Protein 8XZ0 (pdb70)

Secondary structure (DSSP, 8-state):
--EEEEEEETTEEEEEEE-TT-BHHHHHHHHHHHHT---GGGEEEEE--SSS--EE--TTSBSSSS---EEEEEEE-S--S-HHHH--SHHHHHHHHHHHHHHHHTTSS---HHHHHHHHHHHHHHHH-S--TTTS-TTTTTT---S-HHHHHHS---HHHHHHHHHHHHGGGTT--HHHHHHHHHHHHTTSTTTT-EEEEEEETT--EEEEEEETTEEEEEETT-SSS-SEEEEGGGEEEEEEETTEEEEEES-TTSPPEEEE-SSHHHHHHHHHHHHHHHHHHHHH-/--S-EEEEEEE---

Structure (mmCIF, N/CA/C/O backbone):
data_8XZ0
#
_entry.id   8XZ0
#
_cell.length_a   77.507
_cell.length_b   77.507
_cell.length_c   55.995
_cell.angle_alpha   90.00
_cell.angle_beta   90.00
_cell.angle_gamma   90.00
#
_symmetry.space_group_name_H-M   'P 43'
#
loop_
_entity.id
_entity.type
_entity.pdbx_description
1 polymer Ezrin
2 polymer "Spike protein S2'"
3 water water
#
loop_
_atom_site.group_PDB
_atom_site.id
_atom_site.type_symbol
_atom_site.label_atom_id
_atom_site.label_alt_id
_atom_site.label_comp_id
_atom_site.label_asym_id
_atom_site.label_entity_id
_atom_site.label_seq_id
_atom_site.pdbx_PDB_ins_code
_atom_site.Cartn_x
_atom_site.Cartn_y
_atom_site.Cartn_z
_atom_site.occupancy
_atom_site.B_iso_or_equiv
_atom_site.auth_seq_id
_atom_site.auth_comp_id
_atom_site.auth_asym_id
_atom_site.auth_atom_id
_atom_site.pdbx_PDB_model_num
ATOM 1 N N . LYS A 1 3 ? -0.983 18.779 -19.227 1.00 83.08 3 LYS A N 1
ATOM 2 C CA . LYS A 1 3 ? -1.963 19.845 -18.998 1.00 82.12 3 LYS A CA 1
ATOM 3 C C . LYS A 1 3 ? -2.499 19.796 -17.580 1.00 83.62 3 LYS A C 1
ATOM 4 O O . LYS A 1 3 ? -3.171 18.813 -17.216 1.00 82.10 3 LYS A O 1
ATOM 10 N N . PRO A 1 4 ? -2.268 20.817 -16.757 1.00 84.56 4 PRO A N 1
ATOM 11 C CA . PRO A 1 4 ? -2.700 20.764 -15.361 1.00 74.37 4 PRO A CA 1
ATOM 12 C C . PRO A 1 4 ? -4.163 21.155 -15.215 1.00 71.14 4 PRO A C 1
ATOM 13 O O . PRO A 1 4 ? -4.640 22.085 -15.870 1.00 74.24 4 PRO A O 1
ATOM 17 N N . ILE A 1 5 ? -4.879 20.429 -14.348 1.00 69.76 5 ILE A N 1
ATOM 18 C CA . ILE A 1 5 ? -6.302 20.659 -14.094 1.00 66.41 5 ILE A CA 1
ATOM 19 C C . ILE A 1 5 ? -6.456 21.223 -12.688 1.00 60.39 5 ILE A C 1
ATOM 20 O O . ILE A 1 5 ? -5.898 20.672 -11.732 1.00 62.85 5 ILE A O 1
ATOM 25 N N . ASN A 1 6 ? -7.229 22.301 -12.558 1.00 58.94 6 ASN A N 1
ATOM 26 C CA . ASN A 1 6 ? -7.453 22.952 -11.270 1.00 60.76 6 ASN A CA 1
ATOM 27 C C . ASN A 1 6 ? -8.698 22.366 -10.618 1.00 58.27 6 ASN A C 1
ATOM 28 O O . ASN A 1 6 ? -9.778 22.356 -11.221 1.00 55.94 6 ASN A O 1
ATOM 33 N N . VAL A 1 7 ? -8.556 21.898 -9.384 1.00 59.62 7 VAL A N 1
ATOM 34 C CA . VAL A 1 7 ? -9.676 21.344 -8.637 1.00 53.94 7 VAL A CA 1
ATOM 35 C C . VAL A 1 7 ? -9.725 22.006 -7.273 1.00 49.19 7 VAL A C 1
ATOM 36 O O . VAL A 1 7 ? -8.688 22.255 -6.648 1.00 48.88 7 VAL A O 1
ATOM 40 N N . ARG A 1 8 ? -10.932 22.304 -6.823 1.00 49.20 8 ARG A N 1
ATOM 41 C CA . ARG A 1 8 ? -11.186 22.742 -5.464 1.00 47.68 8 ARG A CA 1
ATOM 42 C C . ARG A 1 8 ? -11.943 21.635 -4.735 1.00 48.78 8 ARG A C 1
ATOM 43 O O . ARG A 1 8 ? -12.912 21.083 -5.271 1.00 44.76 8 ARG A O 1
ATOM 51 N N . VAL A 1 9 ? -11.493 21.301 -3.527 1.00 44.14 9 VAL A N 1
ATOM 52 C CA . VAL A 1 9 ? -12.211 20.403 -2.631 1.00 41.74 9 VAL A CA 1
ATOM 53 C C . VAL A 1 9 ? -12.556 21.164 -1.369 1.00 41.42 9 VAL A C 1
ATOM 54 O O . VAL A 1 9 ? -11.669 21.739 -0.730 1.00 43.97 9 VAL A O 1
ATOM 58 N N . THR A 1 10 ? -13.820 21.148 -0.979 1.00 37.82 10 THR A N 1
ATOM 59 C CA . THR A 1 10 ? -14.196 21.746 0.293 1.00 40.41 10 THR A CA 1
ATOM 60 C C . THR A 1 10 ? -14.649 20.660 1.263 1.00 42.02 10 THR A C 1
ATOM 61 O O . THR A 1 10 ? -15.379 19.740 0.875 1.00 42.84 10 THR A O 1
ATOM 65 N N . THR A 1 11 ? -14.165 20.738 2.501 1.00 35.41 11 THR A N 1
ATOM 66 C CA . THR A 1 11 ? -14.759 20.020 3.606 1.00 38.28 11 THR A CA 1
ATOM 67 C C . THR A 1 11 ? -15.718 20.978 4.302 1.00 40.00 11 THR A C 1
ATOM 68 O O . THR A 1 11 ? -15.938 22.103 3.853 1.00 42.50 11 THR A O 1
ATOM 72 N N . MET A 1 12 ? -16.302 20.541 5.417 1.00 39.42 12 MET A N 1
ATOM 73 C CA . MET A 1 12 ? -17.246 21.393 6.127 1.00 39.07 12 MET A CA 1
ATOM 74 C C . MET A 1 12 ? -16.584 22.612 6.781 1.00 44.18 12 MET A C 1
ATOM 75 O O . MET A 1 12 ? -17.261 23.626 6.996 1.00 43.24 12 MET A O 1
ATOM 80 N N . ASP A 1 13 ? -15.285 22.569 7.087 1.00 40.16 13 ASP A N 1
ATOM 81 C CA . ASP A 1 13 ? -14.640 23.756 7.643 1.00 41.90 13 ASP A CA 1
ATOM 82 C C . ASP A 1 13 ? -13.298 24.054 6.969 1.00 40.38 13 ASP A C 1
ATOM 83 O O . ASP A 1 13 ? -12.409 24.660 7.582 1.00 38.98 13 ASP A O 1
ATOM 88 N N . ALA A 1 14 ? -13.130 23.653 5.708 1.00 36.24 14 ALA A N 1
ATOM 89 C CA . ALA A 1 14 ? -11.890 23.919 5.000 1.00 32.01 14 ALA A CA 1
ATOM 90 C C . ALA A 1 14 ? -12.169 23.937 3.513 1.00 39.68 14 ALA A C 1
ATOM 91 O O . ALA A 1 14 ? -13.187 23.415 3.045 1.00 39.73 14 ALA A O 1
ATOM 93 N N . GLU A 1 15 ? -11.238 24.530 2.768 1.00 34.39 15 GLU A N 1
ATOM 94 C CA . GLU A 1 15 ? -11.254 24.518 1.310 1.00 37.13 15 GLU A CA 1
ATOM 95 C C . GLU A 1 15 ? -9.827 24.300 0.851 1.00 39.61 15 GLU A C 1
ATOM 96 O O . GLU A 1 15 ? -8.907 24.939 1.373 1.00 38.88 15 GLU A O 1
ATOM 102 N N . LEU A 1 16 ? -9.636 23.404 -0.109 1.00 40.06 16 LEU A N 1
ATOM 103 C CA . LEU A 1 16 ? -8.311 23.115 -0.641 1.00 41.07 16 LEU A CA 1
ATOM 104 C C . LEU A 1 16 ? -8.354 23.224 -2.160 1.00 43.84 16 LEU A C 1
ATOM 105 O O . LEU A 1 16 ? -9.284 22.730 -2.800 1.00 41.12 16 LEU A O 1
ATOM 110 N N . GLU A 1 17 ? -7.367 23.891 -2.736 1.00 45.34 17 GLU A N 1
ATOM 111 C CA . GLU A 1 17 ? -7.246 23.990 -4.181 1.00 48.88 17 GLU A CA 1
ATOM 112 C C . GLU A 1 17 ? -6.002 23.230 -4.612 1.00 45.64 17 GLU A C 1
ATOM 113 O O . GLU A 1 17 ? -4.949 23.325 -3.968 1.00 40.96 17 GLU A O 1
ATOM 119 N N . PHE A 1 18 ? -6.151 22.441 -5.667 1.00 42.65 18 PHE A N 1
ATOM 120 C CA . PHE A 1 18 ? -5.156 21.468 -6.081 1.00 47.94 18 PHE A CA 1
ATOM 121 C C . PHE A 1 18 ? -4.899 21.609 -7.576 1.00 51.77 18 PHE A C 1
ATOM 122 O O . PHE A 1 18 ? -5.802 21.951 -8.351 1.00 51.02 18 PHE A O 1
ATOM 130 N N . ALA A 1 19 ? -3.669 21.307 -7.979 1.00 50.49 19 ALA A N 1
ATOM 131 C CA . ALA A 1 19 ? -3.339 21.064 -9.378 1.00 53.27 19 ALA A CA 1
ATOM 132 C C . ALA A 1 19 ? -3.193 19.561 -9.597 1.00 50.93 19 ALA A C 1
ATOM 133 O O . ALA A 1 19 ? -2.377 18.910 -8.933 1.00 52.28 19 ALA A O 1
ATOM 135 N N . ILE A 1 20 ? -3.983 19.009 -10.515 1.00 53.37 20 ILE A N 1
ATOM 136 C CA . ILE A 1 20 ? -3.870 17.602 -10.883 1.00 58.50 20 ILE A CA 1
ATOM 137 C C . ILE A 1 20 ? -3.703 17.479 -12.395 1.00 65.84 20 ILE A C 1
ATOM 138 O O . ILE A 1 20 ? -4.143 18.340 -13.167 1.00 67.15 20 ILE A O 1
ATOM 143 N N . GLN A 1 21 ? -3.048 16.400 -12.812 1.00 66.09 21 GLN A N 1
ATOM 144 C CA . GLN A 1 21 ? -2.877 16.056 -14.217 1.00 68.58 21 GLN A CA 1
ATOM 145 C C . GLN A 1 21 ? -4.009 15.147 -14.672 1.00 70.52 21 GLN A C 1
ATOM 146 O O . GLN A 1 21 ? -4.761 14.609 -13.852 1.00 70.84 21 GLN A O 1
ATOM 152 N N . PRO A 1 22 ? -4.189 14.958 -15.986 1.00 70.75 22 PRO A N 1
ATOM 153 C CA . PRO A 1 22 ? -5.315 14.124 -16.444 1.00 66.95 22 PRO A CA 1
ATOM 154 C C . PRO A 1 22 ? -5.211 12.662 -16.028 1.00 66.17 22 PRO A C 1
ATOM 155 O O . PRO A 1 22 ? -6.227 11.958 -16.087 1.00 65.55 22 PRO A O 1
ATOM 159 N N . ASN A 1 23 ? -4.042 12.191 -15.588 1.00 65.15 23 ASN A N 1
ATOM 160 C CA . ASN A 1 23 ? -3.871 10.822 -15.116 1.00 65.86 23 ASN A CA 1
ATOM 161 C C . ASN A 1 23 ? -3.859 10.710 -13.588 1.00 67.68 23 ASN A C 1
ATOM 162 O O . ASN A 1 23 ? -3.420 9.685 -13.054 1.00 64.53 23 ASN A O 1
ATOM 167 N N . THR A 1 24 ? -4.323 11.734 -12.872 1.00 61.95 24 THR A N 1
ATOM 168 C CA . THR A 1 24 ? -4.438 11.641 -11.424 1.00 58.03 24 THR A CA 1
ATOM 169 C C . THR A 1 24 ? -5.709 10.871 -11.080 1.00 53.98 24 THR A C 1
ATOM 170 O O . THR A 1 24 ? -6.767 11.123 -11.666 1.00 58.41 24 THR A O 1
ATOM 174 N N . THR A 1 25 ? -5.609 9.923 -10.151 1.00 50.82 25 THR A N 1
ATOM 175 C CA . THR A 1 25 ? -6.790 9.138 -9.817 1.00 52.69 25 THR A CA 1
ATOM 176 C C . THR A 1 25 ? -7.671 9.869 -8.805 1.00 50.20 25 THR A C 1
ATOM 177 O O . THR A 1 25 ? -7.234 10.778 -8.097 1.00 48.40 25 THR A O 1
ATOM 181 N N . GLY A 1 26 ? -8.945 9.475 -8.759 1.00 49.82 26 GLY A N 1
ATOM 182 C CA . GLY A 1 26 ? -9.781 9.897 -7.655 1.00 47.21 26 GLY A CA 1
ATOM 183 C C . GLY A 1 26 ? -9.158 9.556 -6.316 1.00 46.16 26 GLY A C 1
ATOM 184 O O . GLY A 1 26 ? -9.255 10.336 -5.361 1.00 46.48 26 GLY A O 1
ATOM 185 N N . LYS A 1 27 ? -8.470 8.414 -6.243 1.00 43.97 27 LYS A N 1
ATOM 186 C CA . LYS A 1 27 ? -7.823 7.991 -5.010 1.00 44.34 27 LYS A CA 1
ATOM 187 C C . LYS A 1 27 ? -6.691 8.927 -4.619 1.00 45.75 27 LYS A C 1
ATOM 188 O O . LYS A 1 27 ? -6.493 9.204 -3.429 1.00 41.55 27 LYS A O 1
ATOM 194 N N . GLN A 1 28 ? -5.921 9.410 -5.593 1.00 47.30 28 GLN A N 1
ATOM 195 C CA . GLN A 1 28 ? -4.825 10.312 -5.248 1.00 44.71 28 GLN A CA 1
ATOM 196 C C . GLN A 1 28 ? -5.360 11.634 -4.727 1.00 40.58 28 GLN A C 1
ATOM 197 O O . GLN A 1 28 ? -4.761 12.239 -3.834 1.00 41.94 28 GLN A O 1
ATOM 203 N N . LEU A 1 29 ? -6.477 12.107 -5.283 1.00 41.18 29 LEU A N 1
ATOM 204 C CA . LEU A 1 29 ? -7.095 13.331 -4.784 1.00 39.70 29 LEU A CA 1
ATOM 205 C C . LEU A 1 29 ? -7.656 13.111 -3.380 1.00 41.96 29 LEU A C 1
ATOM 206 O O . LEU A 1 29 ? -7.381 13.890 -2.459 1.00 37.51 29 LEU A O 1
ATOM 211 N N . PHE A 1 30 ? -8.423 12.031 -3.200 1.00 39.29 30 PHE A N 1
ATOM 212 C CA . PHE A 1 30 ? -8.993 11.685 -1.899 1.00 35.41 30 PHE A CA 1
ATOM 213 C C . PHE A 1 30 ? -7.912 11.555 -0.838 1.00 37.14 30 PHE A C 1
ATOM 214 O O . PHE A 1 30 ? -8.039 12.112 0.261 1.00 37.35 30 PHE A O 1
ATOM 222 N N . ASP A 1 31 ? -6.823 10.850 -1.160 1.00 39.23 31 ASP A N 1
ATOM 223 C CA . ASP A 1 31 ? -5.774 10.606 -0.175 1.00 38.19 31 ASP A CA 1
ATOM 224 C C . ASP A 1 31 ? -5.053 11.883 0.206 1.00 41.56 31 ASP A C 1
ATOM 225 O O . ASP A 1 31 ? -4.657 12.043 1.367 1.00 42.89 31 ASP A O 1
ATOM 230 N N . GLN A 1 32 ? -4.866 12.810 -0.734 1.00 35.84 32 GLN A N 1
ATOM 231 C CA . GLN A 1 32 ? -4.201 14.037 -0.323 1.00 41.16 32 GLN A CA 1
ATOM 232 C C . GLN A 1 32 ? -5.143 14.951 0.451 1.00 43.26 32 GLN A C 1
ATOM 233 O O . GLN A 1 32 ? -4.688 15.700 1.331 1.00 40.12 32 GLN A O 1
ATOM 239 N N . VAL A 1 33 ? -6.452 14.892 0.175 1.00 35.58 33 VAL A N 1
ATOM 240 C CA . VAL A 1 33 ? -7.398 15.588 1.042 1.00 34.48 33 VAL A CA 1
ATOM 241 C C . VAL A 1 33 ? -7.293 15.071 2.476 1.00 35.79 33 VAL A C 1
ATOM 242 O O . VAL A 1 33 ? -7.139 15.847 3.422 1.00 35.62 33 VAL A O 1
ATOM 246 N N . VAL A 1 34 ? -7.393 13.754 2.663 1.00 37.68 34 VAL A N 1
ATOM 247 C CA . VAL A 1 34 ? -7.474 13.216 4.016 1.00 37.15 34 VAL A CA 1
ATOM 248 C C . VAL A 1 34 ? -6.174 13.414 4.783 1.00 40.44 34 VAL A C 1
ATOM 249 O O . VAL A 1 34 ? -6.191 13.506 6.018 1.00 36.96 34 VAL A O 1
ATOM 253 N N . LYS A 1 35 ? -5.029 13.431 4.092 1.00 39.68 35 LYS A N 1
ATOM 254 C CA . LYS A 1 35 ? -3.756 13.635 4.781 1.00 38.05 35 LYS A CA 1
ATOM 255 C C . LYS A 1 35 ? -3.596 15.081 5.220 1.00 40.30 35 LYS A C 1
ATOM 256 O O . LYS A 1 35 ? -3.047 15.348 6.293 1.00 47.66 35 LYS A O 1
ATOM 262 N N . THR A 1 36 ? -4.063 16.031 4.400 1.00 39.24 36 THR A N 1
ATOM 263 C CA . THR A 1 36 ? -3.974 17.438 4.767 1.00 39.59 36 THR A CA 1
ATOM 264 C C . THR A 1 36 ? -4.733 17.721 6.052 1.00 41.91 36 THR A C 1
ATOM 265 O O . THR A 1 36 ? -4.260 18.475 6.902 1.00 43.09 36 THR A O 1
ATOM 269 N N . ILE A 1 37 ? -5.919 17.125 6.212 1.00 44.59 37 ILE A N 1
ATOM 270 C CA . ILE A 1 37 ? -6.779 17.430 7.347 1.00 42.77 37 ILE A CA 1
ATOM 271 C C . ILE A 1 37 ? -6.602 16.441 8.477 1.00 42.43 37 ILE A C 1
ATOM 272 O O . ILE A 1 37 ? -7.172 16.645 9.552 1.00 46.35 37 ILE A O 1
ATOM 277 N N . GLY A 1 38 ? -5.825 15.382 8.278 1.00 37.95 38 GLY A N 1
ATOM 278 C CA . GLY A 1 38 ? -5.560 14.485 9.385 1.00 40.03 38 GLY A CA 1
ATOM 279 C C . GLY A 1 38 ? -6.688 13.529 9.687 1.00 44.64 38 GLY A C 1
ATOM 280 O O . GLY A 1 38 ? -6.870 13.121 10.839 1.00 50.01 38 GLY A O 1
ATOM 281 N N . LEU A 1 39 ? -7.450 13.152 8.677 1.00 40.48 39 LEU A N 1
ATOM 282 C CA . LEU A 1 39 ? -8.568 12.245 8.851 1.00 42.43 39 LEU A CA 1
ATOM 283 C C . LEU A 1 39 ? -8.098 10.816 8.633 1.00 41.76 39 LEU A C 1
ATOM 284 O O . LEU A 1 39 ? -7.512 10.513 7.590 1.00 43.20 39 LEU A O 1
ATOM 289 N N . ARG A 1 40 ? -8.378 9.938 9.604 1.00 43.77 40 ARG A N 1
ATOM 290 C CA . ARG A 1 40 ? -8.073 8.506 9.545 1.00 46.36 40 ARG A CA 1
ATOM 291 C C . ARG A 1 40 ? -9.272 7.651 9.166 1.00 46.74 40 ARG A C 1
ATOM 292 O O . ARG A 1 40 ? -9.132 6.683 8.409 1.00 46.02 40 ARG A O 1
ATOM 300 N N . GLU A 1 41 ? -10.443 7.960 9.724 1.00 44.07 41 GLU A N 1
ATOM 301 C CA . GLU A 1 41 ? -11.671 7.202 9.486 1.00 41.85 41 GLU A CA 1
ATOM 302 C C . GLU A 1 41 ? -12.241 7.553 8.110 1.00 42.27 41 GLU A C 1
ATOM 303 O O . GLU A 1 41 ? -13.283 8.196 7.972 1.00 42.03 41 GLU A O 1
ATOM 309 N N . VAL A 1 42 ? -11.553 7.068 7.073 1.00 41.32 42 VAL A N 1
ATOM 310 C CA . VAL A 1 42 ? -11.843 7.503 5.708 1.00 39.56 42 VAL A CA 1
ATOM 311 C C . VAL A 1 42 ? -13.034 6.802 5.077 1.00 35.30 42 VAL A C 1
ATOM 312 O O . VAL A 1 42 ? -13.607 7.332 4.120 1.00 35.38 42 VAL A O 1
ATOM 316 N N . TRP A 1 43 ? -13.418 5.627 5.567 1.00 34.61 43 TRP A N 1
ATOM 317 C CA . TRP A 1 43 ? -14.400 4.806 4.872 1.00 33.92 43 TRP A CA 1
ATOM 318 C C . TRP A 1 43 ? -15.792 5.420 4.870 1.00 35.43 43 TRP A C 1
ATOM 319 O O . TRP A 1 43 ? -16.649 4.967 4.105 1.00 32.46 43 TRP A O 1
ATOM 330 N N . TYR A 1 44 ? -16.053 6.404 5.725 1.00 34.37 44 TYR A N 1
ATOM 331 C CA . TYR A 1 44 ? -17.337 7.097 5.698 1.00 35.51 44 TYR A CA 1
ATOM 332 C C . TYR A 1 44 ? -17.441 8.105 4.562 1.00 36.75 44 TYR A C 1
ATOM 333 O O . TYR A 1 44 ? -18.562 8.495 4.203 1.00 34.10 44 TYR A O 1
ATOM 342 N N . PHE A 1 45 ? -16.312 8.552 4.013 1.00 27.84 45 PHE A N 1
ATOM 343 C CA . PHE A 1 45 ? -16.283 9.786 3.247 1.00 32.25 45 PHE A CA 1
ATOM 344 C C . PHE A 1 45 ? -16.086 9.531 1.761 1.00 31.81 45 PHE A C 1
ATOM 345 O O . PHE A 1 45 ? -15.709 8.443 1.322 1.00 30.51 45 PHE A O 1
ATOM 353 N N . GLY A 1 46 ? -16.386 10.564 0.987 1.00 32.99 46 GLY A N 1
ATOM 354 C CA . GLY A 1 46 ? -16.290 10.468 -0.455 1.00 32.36 46 GLY A CA 1
ATOM 355 C C . GLY A 1 46 ? -16.185 11.878 -0.974 1.00 35.00 46 GLY A C 1
ATOM 356 O O . GLY A 1 46 ? -16.348 12.844 -0.226 1.00 32.07 46 GLY A O 1
ATOM 357 N N . LEU A 1 47 ? -15.892 11.974 -2.272 1.00 32.82 47 LEU A N 1
ATOM 358 C CA . LEU A 1 47 ? -15.751 13.246 -2.987 1.00 35.42 47 LEU A CA 1
ATOM 359 C C . LEU A 1 47 ? -16.972 13.427 -3.882 1.00 39.02 47 LEU A C 1
ATOM 360 O O . LEU A 1 47 ? -17.084 12.785 -4.930 1.00 39.38 47 LEU A O 1
ATOM 365 N N . HIS A 1 48 ? -17.881 14.300 -3.456 1.00 39.64 48 HIS A N 1
ATOM 366 C CA . HIS A 1 48 ? -19.143 14.594 -4.121 1.00 48.34 48 HIS A CA 1
ATOM 367 C C . HIS A 1 48 ? -18.942 15.630 -5.222 1.00 55.42 48 HIS A C 1
ATOM 368 O O . HIS A 1 48 ? -17.977 16.401 -5.222 1.00 59.85 48 HIS A O 1
ATOM 375 N N . TYR A 1 49 ? -19.822 15.587 -6.220 1.00 58.36 49 TYR A N 1
ATOM 376 C CA . TYR A 1 49 ? -19.750 16.528 -7.372 1.00 63.06 49 TYR A CA 1
ATOM 377 C C . TYR A 1 49 ? -21.070 16.537 -8.152 1.00 66.62 49 TYR A C 1
ATOM 378 O O . TYR A 1 49 ? -21.519 15.482 -8.596 1.00 64.42 49 TYR A O 1
ATOM 387 N N . VAL A 1 50 ? -21.695 17.705 -8.259 1.00 71.73 50 VAL A N 1
ATOM 388 C CA . VAL A 1 50 ? -22.938 17.867 -9.045 1.00 70.42 50 VAL A CA 1
ATOM 389 C C . VAL A 1 50 ? -22.479 18.094 -10.465 1.00 66.58 50 VAL A C 1
ATOM 390 O O . VAL A 1 50 ? -23.089 18.903 -11.149 1.00 75.89 50 VAL A O 1
ATOM 392 N N . ASP A 1 51 ? -21.442 17.376 -10.854 1.00 67.11 51 ASP A N 1
ATOM 393 C CA . ASP A 1 51 ? -20.830 17.594 -12.164 1.00 65.73 51 ASP A CA 1
ATOM 394 C C . ASP A 1 51 ? -21.272 16.542 -13.158 1.00 68.08 51 ASP A C 1
ATOM 395 O O . ASP A 1 51 ? -20.538 16.279 -14.129 1.00 74.09 51 ASP A O 1
ATOM 397 N N . ASN A 1 52 ? -22.399 15.901 -12.908 1.00 68.17 52 ASN A N 1
ATOM 398 C CA . ASN A 1 52 ? -22.861 15.056 -14.018 1.00 69.66 52 ASN A CA 1
ATOM 399 C C . ASN A 1 52 ? -23.483 16.086 -14.954 1.00 71.07 52 ASN A C 1
ATOM 400 O O . ASN A 1 52 ? -23.296 17.295 -14.710 1.00 70.87 52 ASN A O 1
ATOM 402 N N . LYS A 1 53 ? -24.201 15.649 -15.979 1.00 72.02 53 LYS A N 1
ATOM 403 C CA . LYS A 1 53 ? -24.957 16.649 -16.744 1.00 66.23 53 LYS A CA 1
ATOM 404 C C . LYS A 1 53 ? -26.152 16.965 -15.852 1.00 69.79 53 LYS A C 1
ATOM 405 O O . LYS A 1 53 ? -27.278 16.716 -16.284 1.00 64.16 53 LYS A O 1
ATOM 407 N N . GLY A 1 54 ? -25.893 17.387 -14.608 1.00 68.29 54 GLY A N 1
ATOM 408 C CA . GLY A 1 54 ? -26.965 17.828 -13.703 1.00 63.32 54 GLY A CA 1
ATOM 409 C C . GLY A 1 54 ? -27.181 16.917 -12.523 1.00 65.65 54 GLY A C 1
ATOM 410 O O . GLY A 1 54 ? -28.020 17.254 -11.677 1.00 61.74 54 GLY A O 1
ATOM 411 N N . PHE A 1 55 ? -26.410 15.840 -12.436 1.00 67.67 55 PHE A N 1
ATOM 412 C CA . PHE A 1 55 ? -26.713 14.845 -11.378 1.00 65.32 55 PHE A CA 1
ATOM 413 C C . PHE A 1 55 ? -25.740 14.880 -10.201 1.00 60.75 55 PHE A C 1
ATOM 414 O O . PHE A 1 55 ? -24.541 15.040 -10.403 1.00 61.36 55 PHE A O 1
ATOM 422 N N . PRO A 1 56 ? -26.247 14.738 -8.967 1.00 58.16 56 PRO A N 1
ATOM 423 C CA . PRO A 1 56 ? -25.397 14.658 -7.806 1.00 58.02 56 PRO A CA 1
ATOM 424 C C . PRO A 1 56 ? -24.722 13.287 -7.842 1.00 60.83 56 PRO A C 1
ATOM 425 O O . PRO A 1 56 ? -25.399 12.312 -7.985 1.00 60.08 56 PRO A O 1
ATOM 429 N N . THR A 1 57 ? -23.403 13.260 -7.693 1.00 62.47 57 THR A N 1
ATOM 430 C CA . THR A 1 57 ? -22.636 12.017 -7.860 1.00 55.88 57 THR A CA 1
ATOM 431 C C . THR A 1 57 ? -21.497 11.899 -6.850 1.00 56.30 57 THR A C 1
ATOM 432 O O . THR A 1 57 ? -21.219 12.883 -6.166 1.00 54.00 57 THR A O 1
ATOM 436 N N . TRP A 1 58 ? -20.872 10.725 -6.783 1.00 48.20 58 TRP A N 1
ATOM 437 C CA . TRP A 1 58 ? -19.688 10.517 -5.924 1.00 49.76 58 TRP A CA 1
ATOM 438 C C . TRP A 1 58 ? -18.556 10.028 -6.822 1.00 47.73 58 TRP A C 1
ATOM 439 O O . TRP A 1 58 ? -18.791 9.122 -7.603 1.00 53.29 58 TRP A O 1
ATOM 450 N N . LEU A 1 59 ? -17.375 10.602 -6.684 1.00 46.59 59 LEU A N 1
ATOM 451 C CA . LEU A 1 59 ? -16.243 10.245 -7.566 1.00 48.22 59 LEU A CA 1
ATOM 452 C C . LEU A 1 59 ? -15.744 8.836 -7.274 1.00 47.45 59 LEU A C 1
ATOM 453 O O . LEU A 1 59 ? -15.928 8.377 -6.157 1.00 46.67 59 LEU A O 1
ATOM 458 N N . LYS A 1 60 ? -15.115 8.228 -8.267 1.00 45.06 60 LYS A N 1
ATOM 459 C CA . LYS A 1 60 ? -14.572 6.870 -8.135 1.00 50.25 60 LYS A CA 1
ATOM 460 C C . LYS A 1 60 ? -13.075 6.993 -7.935 1.00 47.81 60 LYS A C 1
ATOM 461 O O . LYS A 1 60 ? -12.419 7.628 -8.753 1.00 45.77 60 LYS A O 1
ATOM 463 N N . LEU A 1 61 ? -12.579 6.356 -6.894 1.00 46.05 61 LEU A N 1
ATOM 464 C CA . LEU A 1 61 ? -11.164 6.575 -6.519 1.00 50.44 61 LEU A CA 1
ATOM 465 C C . LEU A 1 61 ? -10.200 5.834 -7.447 1.00 48.83 61 LEU A C 1
ATOM 466 O O . LEU A 1 61 ? -9.115 6.334 -7.670 1.00 51.25 61 LEU A O 1
ATOM 471 N N . ASP A 1 62 ? -10.604 4.702 -7.986 1.00 51.23 62 ASP A N 1
ATOM 472 C CA . ASP A 1 62 ? -9.648 3.939 -8.817 1.00 56.39 62 ASP A CA 1
ATOM 473 C C . ASP A 1 62 ? -9.908 4.250 -10.292 1.00 60.17 62 ASP A C 1
ATOM 474 O O . ASP A 1 62 ? -9.705 3.363 -11.117 1.00 61.55 62 ASP A O 1
ATOM 479 N N . LYS A 1 63 ? -10.409 5.444 -10.579 1.00 56.76 63 LYS A N 1
ATOM 480 C CA . LYS A 1 63 ? -10.554 5.902 -11.979 1.00 57.60 63 LYS A CA 1
ATOM 481 C C . LYS A 1 63 ? -9.949 7.305 -12.030 1.00 57.26 63 LYS A C 1
ATOM 482 O O . LYS A 1 63 ? -10.113 8.061 -11.070 1.00 52.92 63 LYS A O 1
ATOM 488 N N . LYS A 1 64 ? -9.291 7.620 -13.128 1.00 56.34 64 LYS A N 1
ATOM 489 C CA . LYS A 1 64 ? -8.641 8.937 -13.258 1.00 55.67 64 LYS A CA 1
ATOM 490 C C . LYS A 1 64 ? -9.673 10.044 -13.160 1.00 51.67 64 LYS A C 1
ATOM 491 O O . LYS A 1 64 ? -10.776 9.870 -13.665 1.00 52.17 64 LYS A O 1
ATOM 497 N N . VAL A 1 65 ? -9.328 11.100 -12.440 1.00 55.02 65 VAL A N 1
ATOM 498 C CA . VAL A 1 65 ? -10.214 12.285 -12.467 1.00 55.50 65 VAL A CA 1
ATOM 499 C C . VAL A 1 65 ? -9.905 12.772 -13.867 1.00 55.74 65 VAL A C 1
ATOM 500 O O . VAL A 1 65 ? -8.731 13.117 -14.066 1.00 53.58 65 VAL A O 1
ATOM 504 N N . SER A 1 66 ? -10.878 12.781 -14.758 1.00 59.07 66 SER A N 1
ATOM 505 C CA . SER A 1 66 ? -10.687 13.037 -16.206 1.00 62.56 66 SER A CA 1
ATOM 506 C C . SER A 1 66 ? -11.645 12.006 -16.788 1.00 62.23 66 SER A C 1
ATOM 507 O O . SER A 1 66 ? -11.236 11.241 -17.659 1.00 66.20 66 SER A O 1
ATOM 509 N N . ALA A 1 67 ? -12.817 11.900 -16.168 1.00 62.92 67 ALA A N 1
ATOM 510 C CA . ALA A 1 67 ? -13.883 10.989 -16.616 1.00 62.51 67 ALA A CA 1
ATOM 511 C C . ALA A 1 67 ? -15.103 11.353 -15.769 1.00 61.11 67 ALA A C 1
ATOM 512 O O . ALA A 1 67 ? -15.178 10.843 -14.650 1.00 63.54 67 ALA A O 1
ATOM 514 N N . GLN A 1 68 ? -15.943 12.258 -16.275 1.00 62.89 68 GLN A N 1
ATOM 515 C CA . GLN A 1 68 ? -17.156 12.773 -15.599 1.00 65.18 68 GLN A CA 1
ATOM 516 C C . GLN A 1 68 ? -16.795 14.179 -15.149 1.00 65.88 68 GLN A C 1
ATOM 517 O O . GLN A 1 68 ? -15.852 14.320 -14.371 1.00 64.17 68 GLN A O 1
ATOM 519 N N . GLU A 1 69 ? -17.496 15.185 -15.631 1.00 30.00 69 GLU A N 1
ATOM 520 C CA . GLU A 1 69 ? -17.042 16.545 -15.263 1.00 30.00 69 GLU A CA 1
ATOM 521 C C . GLU A 1 69 ? -18.109 17.553 -15.612 1.00 30.00 69 GLU A C 1
ATOM 522 O O . GLU A 1 69 ? -18.747 17.401 -16.655 1.00 30.00 69 GLU A O 1
ATOM 524 N N . VAL A 1 70 ? -18.293 18.524 -14.742 1.00 30.00 70 VAL A N 1
ATOM 525 C CA . VAL A 1 70 ? -19.210 19.606 -15.119 1.00 30.00 70 VAL A CA 1
ATOM 526 C C . VAL A 1 70 ? -18.401 20.634 -15.906 1.00 30.00 70 VAL A C 1
ATOM 527 O O . VAL A 1 70 ? -18.968 21.704 -16.172 1.00 30.00 70 VAL A O 1
ATOM 529 N N . PRO A 1 75 ? -12.400 26.073 -11.247 1.00 63.12 75 PRO A N 1
ATOM 530 C CA . PRO A 1 75 ? -11.681 24.913 -10.733 1.00 63.55 75 PRO A CA 1
ATOM 531 C C . PRO A 1 75 ? -12.730 23.820 -10.835 1.00 57.50 75 PRO A C 1
ATOM 532 O O . PRO A 1 75 ? -13.913 24.147 -10.886 1.00 61.64 75 PRO A O 1
ATOM 534 N N . LEU A 1 76 ? -12.314 22.578 -10.930 1.00 57.14 76 LEU A N 1
ATOM 535 C CA . LEU A 1 76 ? -13.340 21.534 -10.826 1.00 57.31 76 LEU A CA 1
ATOM 536 C C . LEU A 1 76 ? -13.747 21.520 -9.352 1.00 57.79 76 LEU A C 1
ATOM 537 O O . LEU A 1 76 ? -12.863 21.540 -8.512 1.00 79.52 76 LEU A O 1
ATOM 539 N N . GLN A 1 77 ? -15.037 21.536 -9.067 1.00 53.72 77 GLN A N 1
ATOM 540 C CA . GLN A 1 77 ? -15.562 21.664 -7.714 1.00 55.75 77 GLN A CA 1
ATOM 541 C C . GLN A 1 77 ? -15.898 20.294 -7.135 1.00 56.43 77 GLN A C 1
ATOM 542 O O . GLN A 1 77 ? -16.695 19.546 -7.716 1.00 55.11 77 GLN A O 1
ATOM 548 N N . PHE A 1 78 ? -15.311 19.980 -5.981 1.00 52.19 78 PHE A N 1
ATOM 549 C CA . PHE A 1 78 ? -15.621 18.766 -5.243 1.00 48.71 78 PHE A CA 1
ATOM 550 C C . PHE A 1 78 ? -16.004 19.120 -3.814 1.00 47.36 78 PHE A C 1
ATOM 551 O O . PHE A 1 78 ? -15.503 20.090 -3.239 1.00 45.12 78 PHE A O 1
ATOM 559 N N . LYS A 1 79 ? -16.921 18.343 -3.259 1.00 40.56 79 LYS A N 1
ATOM 560 C CA . LYS A 1 79 ? -17.339 18.470 -1.871 1.00 39.23 79 LYS A CA 1
ATOM 561 C C . LYS A 1 79 ? -16.895 17.195 -1.165 1.00 41.66 79 LYS A C 1
ATOM 562 O O . LYS A 1 79 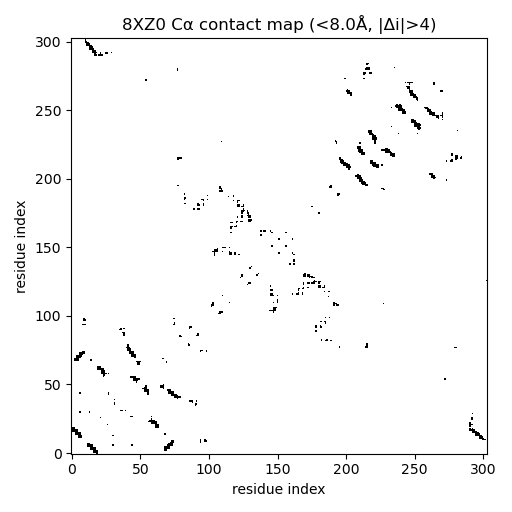? -17.370 16.102 -1.496 1.00 39.33 79 LYS A O 1
ATOM 568 N N . PHE A 1 80 ? -15.961 17.323 -0.222 1.00 36.22 80 PHE A N 1
ATOM 569 C CA . PHE A 1 80 ? -15.557 16.200 0.618 1.00 33.77 80 PHE A CA 1
ATOM 570 C C . PHE A 1 80 ? -16.595 16.082 1.723 1.00 37.70 80 PHE A C 1
ATOM 571 O O . PHE A 1 80 ? -16.732 16.991 2.549 1.00 36.98 80 PHE A O 1
ATOM 579 N N . ARG A 1 81 ? -17.349 14.978 1.717 1.00 36.70 81 ARG A N 1
ATOM 580 C CA . ARG A 1 81 ? -18.522 14.828 2.572 1.00 37.06 81 ARG A CA 1
ATOM 581 C C . ARG A 1 81 ? -18.629 13.375 3.014 1.00 34.07 81 ARG A C 1
ATOM 582 O O . ARG A 1 81 ? -18.179 12.465 2.308 1.00 31.43 81 ARG A O 1
ATOM 590 N N . ALA A 1 82 ? -19.244 13.164 4.178 1.00 29.97 82 ALA A N 1
ATOM 591 C CA . ALA A 1 82 ? -19.627 11.815 4.578 1.00 35.23 82 ALA A CA 1
ATOM 592 C C . ALA A 1 82 ? -20.596 11.219 3.571 1.00 34.23 82 ALA A C 1
ATOM 593 O O . ALA A 1 82 ? -21.645 11.800 3.278 1.00 36.69 82 ALA A O 1
ATOM 595 N N . L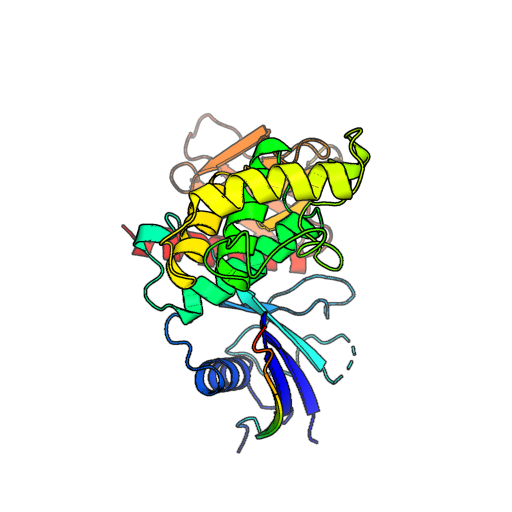YS A 1 83 ? -20.247 10.042 3.061 1.00 33.88 83 LYS A N 1
ATOM 596 C CA . LYS A 1 83 ? -21.067 9.310 2.110 1.00 30.56 83 LYS A CA 1
ATOM 597 C C . LYS A 1 83 ? -21.857 8.195 2.776 1.00 35.80 83 LYS A C 1
ATOM 598 O O . LYS A 1 83 ? -22.972 7.885 2.349 1.00 33.08 83 LYS A O 1
ATOM 604 N N . PHE A 1 84 ? -21.298 7.589 3.818 1.00 30.77 84 PHE A N 1
ATOM 605 C CA . PHE A 1 84 ? -21.985 6.566 4.579 1.00 33.93 84 PHE A CA 1
ATOM 606 C C . PHE A 1 84 ? -22.081 7.046 6.015 1.00 34.83 84 PHE A C 1
ATOM 607 O O . PHE A 1 84 ? -21.191 7.745 6.503 1.00 35.96 84 PHE A O 1
ATOM 615 N N . TYR A 1 85 ? -23.170 6.686 6.674 1.00 30.43 85 TYR A N 1
ATOM 616 C CA . TYR A 1 85 ? -23.419 7.117 8.039 1.00 30.88 85 TYR A CA 1
ATOM 617 C C . TYR A 1 85 ? -23.364 5.940 8.986 1.00 32.52 85 TYR A C 1
ATOM 618 O O . TYR A 1 85 ? -23.892 4.870 8.670 1.00 32.26 85 TYR A O 1
ATOM 627 N N . PRO A 1 86 ? -22.785 6.108 10.169 1.00 36.90 86 PRO A N 1
ATOM 628 C CA . PRO A 1 86 ? -22.764 5.007 11.132 1.00 35.16 86 PRO A CA 1
ATOM 629 C C . PRO A 1 86 ? -24.174 4.670 11.582 1.00 33.25 86 PRO A C 1
ATOM 630 O O . PRO A 1 86 ? -25.096 5.487 11.491 1.00 32.96 86 PRO A O 1
ATOM 634 N N . GLU A 1 87 ? -24.343 3.437 12.060 1.00 32.27 87 GLU A N 1
ATOM 635 C CA . GLU A 1 87 ? -25.620 3.081 12.674 1.00 39.91 87 GLU A CA 1
ATOM 636 C C . GLU A 1 87 ? -25.786 3.731 14.042 1.00 40.31 87 GLU A C 1
ATOM 637 O O . GLU A 1 87 ? -26.911 4.040 14.449 1.00 43.06 87 GLU A O 1
ATOM 643 N N . ASP A 1 88 ? -24.689 3.933 14.762 1.00 40.79 88 ASP A N 1
ATOM 644 C CA . ASP A 1 88 ? -24.720 4.512 16.104 1.00 43.54 88 ASP A CA 1
ATOM 645 C C . ASP A 1 88 ? -23.513 5.433 16.251 1.00 42.98 88 ASP A C 1
ATOM 646 O O . ASP A 1 88 ? -22.382 4.973 16.460 1.00 43.14 88 ASP A O 1
ATOM 651 N N . VAL A 1 89 ? -23.777 6.732 16.178 1.00 38.80 89 VAL A N 1
ATOM 652 C CA . VAL A 1 89 ? -22.713 7.724 16.115 1.00 44.58 89 VAL A CA 1
ATOM 653 C C . VAL A 1 89 ? -21.848 7.686 17.378 1.00 43.32 89 VAL A C 1
ATOM 654 O O . VAL A 1 89 ? -20.618 7.761 17.304 1.00 42.84 89 VAL A O 1
ATOM 658 N N . ALA A 1 90 ? -22.463 7.498 18.546 1.00 47.67 90 ALA A N 1
ATOM 659 C CA . ALA A 1 90 ? -21.689 7.453 19.785 1.00 50.16 90 ALA A CA 1
ATOM 660 C C . ALA A 1 90 ? -20.809 6.211 19.867 1.00 51.74 90 ALA A C 1
ATOM 661 O O . ALA A 1 90 ? -19.748 6.247 20.500 1.00 55.94 90 ALA A O 1
ATOM 663 N N . GLU A 1 91 ? -21.223 5.112 19.245 1.00 46.51 91 GLU A N 1
ATOM 664 C CA . GLU A 1 91 ? -20.475 3.865 19.337 1.00 51.05 91 GLU A CA 1
ATOM 665 C C . GLU A 1 91 ? -19.359 3.741 18.307 1.00 45.16 91 GLU A C 1
ATOM 666 O O . GLU A 1 91 ? -18.418 2.980 18.531 1.00 49.26 91 GLU A O 1
ATOM 672 N N . GLU A 1 92 ? -19.426 4.462 17.199 1.00 46.14 92 GLU A N 1
ATOM 673 C CA . GLU A 1 92 ? -18.607 4.120 16.039 1.00 43.76 92 GLU A CA 1
ATOM 674 C C . GLU A 1 92 ? -17.593 5.173 15.637 1.00 42.10 92 GLU A C 1
ATOM 675 O O . GLU A 1 92 ? -16.508 4.817 15.181 1.00 46.08 92 GLU A O 1
ATOM 681 N N . LEU A 1 93 ? -17.924 6.457 15.739 1.00 38.51 93 LEU A N 1
ATOM 682 C CA . LEU A 1 93 ? -16.983 7.504 15.355 1.00 42.35 93 LEU A CA 1
ATOM 683 C C . LEU A 1 93 ? -15.867 7.610 16.395 1.00 45.67 93 LEU A C 1
ATOM 684 O O . LEU A 1 93 ? -16.127 7.941 17.557 1.00 46.04 93 LEU A O 1
ATOM 689 N N . ILE A 1 94 ? -14.629 7.328 15.979 1.00 41.47 94 ILE A N 1
ATOM 690 C CA . ILE A 1 94 ? -13.480 7.273 16.890 1.00 46.79 94 ILE A CA 1
ATOM 691 C C . ILE A 1 94 ? -12.853 8.649 17.101 1.00 43.57 94 ILE A C 1
ATOM 692 O O . ILE A 1 94 ? -12.650 9.081 18.237 1.00 48.03 94 ILE A O 1
ATOM 697 N N . GLN A 1 95 ? -12.509 9.346 16.024 1.00 44.50 95 GLN A N 1
ATOM 698 C CA . GLN A 1 95 ? -11.747 10.586 16.103 1.00 41.72 95 GLN A CA 1
ATOM 699 C C . GLN A 1 95 ? -12.655 11.787 16.291 1.00 39.96 95 GLN A C 1
ATOM 700 O O . GLN A 1 95 ? -13.767 11.847 15.760 1.00 39.64 95 GLN A O 1
ATOM 706 N N . ASP A 1 96 ? -12.132 12.789 16.995 1.00 45.01 96 ASP A N 1
ATOM 707 C CA . ASP A 1 96 ? -12.849 14.051 17.123 1.00 45.01 96 ASP A CA 1
ATOM 708 C C . ASP A 1 96 ? -13.078 14.717 15.777 1.00 40.74 96 ASP A C 1
ATOM 709 O O . ASP A 1 96 ? -14.122 15.340 15.562 1.00 42.42 96 ASP A O 1
ATOM 714 N N . ILE A 1 97 ? -12.125 14.593 14.859 1.00 41.04 97 ILE A N 1
ATOM 715 C CA . ILE A 1 97 ? -12.249 15.235 13.551 1.00 42.28 97 ILE A CA 1
ATOM 716 C C . ILE A 1 97 ? -13.401 14.610 12.755 1.00 41.43 97 ILE A C 1
ATOM 717 O O . ILE A 1 97 ? -14.231 15.312 12.159 1.00 37.95 97 ILE A O 1
ATOM 722 N N . THR A 1 98 ? -13.471 13.274 12.742 1.00 41.58 98 THR A N 1
ATOM 723 C CA . THR A 1 98 ? -14.593 12.580 12.116 1.00 40.87 98 THR A CA 1
ATOM 724 C C . THR A 1 98 ? -15.919 13.082 12.673 1.00 40.36 98 THR A C 1
ATOM 725 O O . THR A 1 98 ? -16.846 13.422 11.923 1.00 36.08 98 THR A O 1
ATOM 729 N N . GLN A 1 99 ? -16.011 13.133 14.003 1.00 35.64 99 GLN A N 1
ATOM 730 C CA . GLN A 1 99 ? -17.228 13.569 14.681 1.00 42.78 99 GLN A CA 1
ATOM 731 C C . GLN A 1 99 ? -17.586 15.002 14.306 1.00 38.96 99 GLN A C 1
ATOM 732 O O . GLN A 1 99 ? -18.751 15.315 14.026 1.00 36.50 99 GLN A O 1
ATOM 738 N N . LYS A 1 100 ? -16.585 15.886 14.288 1.00 38.21 100 LYS A N 1
ATOM 739 C CA . LYS A 1 100 ? -16.814 17.276 13.923 1.00 38.72 100 LYS A CA 1
ATOM 740 C C . LYS A 1 100 ? -17.334 17.396 12.505 1.00 38.59 100 LYS A C 1
ATOM 741 O O . LYS A 1 100 ? -18.231 18.209 12.227 1.00 36.72 100 LYS A O 1
ATOM 747 N N . LEU A 1 101 ? -16.781 16.601 11.590 1.00 38.79 101 LEU A N 1
ATOM 748 C CA . LEU A 1 101 ? -17.181 16.714 10.192 1.00 37.53 101 LEU A CA 1
ATOM 749 C C . LEU A 1 101 ? -18.597 16.208 9.974 1.00 36.35 101 LEU A C 1
ATOM 750 O O . LEU A 1 101 ? -19.333 16.750 9.140 1.00 33.93 101 LEU A O 1
ATOM 755 N N . PHE A 1 102 ? -18.994 15.160 10.698 1.00 36.36 102 PHE A N 1
ATOM 756 C CA . PHE A 1 102 ? -20.391 14.735 10.667 1.00 33.77 102 PHE A CA 1
ATOM 757 C C . PHE A 1 102 ? -21.290 15.805 11.263 1.00 33.35 102 PHE A C 1
ATOM 758 O O . PHE A 1 102 ? -22.321 16.164 10.684 1.00 35.07 102 PHE A O 1
ATOM 766 N N . PHE A 1 103 ? -20.912 16.327 12.431 1.00 39.64 103 PHE A N 1
ATOM 767 C CA . PHE A 1 103 ? -21.702 17.364 13.090 1.00 35.49 103 PHE A CA 1
ATOM 768 C C . PHE A 1 103 ? -21.976 18.527 12.151 1.00 35.49 103 PHE A C 1
ATOM 769 O O . PHE A 1 103 ? -23.111 19.005 12.051 1.00 37.80 103 PHE A O 1
ATOM 777 N N . LEU A 1 104 ? -20.945 18.999 11.445 1.00 35.58 104 LEU A N 1
ATOM 778 C CA . LEU A 1 104 ? -21.132 20.164 10.593 1.00 39.84 104 LEU A CA 1
ATOM 779 C C . LEU A 1 104 ? -21.981 19.816 9.376 1.00 39.34 104 LEU A C 1
ATOM 780 O O . LEU A 1 104 ? -22.858 20.593 8.971 1.00 37.28 104 LEU A O 1
ATOM 785 N N . GLN A 1 105 ? -21.733 18.655 8.779 1.00 37.48 105 GLN A N 1
ATOM 786 C CA . GLN A 1 105 ? -22.530 18.244 7.634 1.00 37.11 105 GLN A CA 1
ATOM 787 C C . GLN A 1 105 ? -23.989 18.047 8.024 1.00 37.07 105 GLN A C 1
ATOM 788 O O . GLN A 1 105 ? -24.896 18.484 7.309 1.00 35.89 105 GLN A O 1
ATOM 794 N N . VAL A 1 106 ? -24.236 17.401 9.156 1.00 36.69 106 VAL A N 1
ATOM 795 C CA . VAL A 1 106 ? -25.615 17.171 9.561 1.00 38.84 106 VAL A CA 1
ATOM 796 C C . VAL A 1 106 ? -26.304 18.497 9.898 1.00 40.69 106 VAL A C 1
ATOM 797 O O . VAL A 1 106 ? -27.413 18.772 9.422 1.00 35.54 106 VAL A O 1
ATOM 801 N N . LYS A 1 107 ? -25.640 19.362 10.676 1.00 38.66 107 LYS A N 1
ATOM 802 C CA . LYS A 1 107 ? -26.229 20.666 10.990 1.00 36.25 107 LYS A CA 1
ATOM 803 C C . LYS A 1 107 ? -26.576 21.461 9.733 1.00 39.52 107 LYS A C 1
ATOM 804 O O . LYS A 1 107 ? -27.597 22.157 9.700 1.00 36.37 107 LYS A O 1
ATOM 810 N N . GLU A 1 108 ? -25.729 21.409 8.702 1.00 38.62 108 GLU A N 1
ATOM 811 C CA . GLU A 1 108 ? -26.068 22.119 7.470 1.00 37.73 108 GLU A CA 1
ATOM 812 C C . GLU A 1 108 ? -27.311 21.527 6.817 1.00 38.35 108 GLU A C 1
ATOM 813 O O . GLU A 1 108 ? -28.135 22.260 6.261 1.00 38.63 108 GLU A O 1
ATOM 815 N N . GLY A 1 109 ? -27.465 20.200 6.859 1.00 37.83 109 GLY A N 1
ATOM 816 C CA . GLY A 1 109 ? -28.655 19.597 6.270 1.00 38.71 109 GLY A CA 1
ATOM 817 C C . GLY A 1 109 ? -29.923 20.005 6.998 1.00 39.38 109 GLY A C 1
ATOM 818 O O . GLY A 1 109 ? -30.949 20.294 6.378 1.00 40.14 109 GLY A O 1
ATOM 819 N N . ILE A 1 110 ? -29.867 20.040 8.325 1.00 34.79 110 ILE A N 1
ATOM 820 C CA . ILE A 1 110 ? -31.020 20.480 9.109 1.00 39.83 110 ILE A CA 1
ATOM 821 C C . ILE A 1 110 ? -31.323 21.949 8.826 1.00 42.52 110 ILE A C 1
ATOM 822 O O . ILE A 1 110 ? -32.436 22.309 8.423 1.00 43.93 110 ILE A O 1
ATOM 827 N N . LEU A 1 111 ? -30.325 22.821 9.012 1.00 42.93 111 LEU A N 1
ATOM 828 C CA . LEU A 1 111 ? -30.571 24.259 8.891 1.00 44.23 111 LEU A CA 1
ATOM 829 C C . LEU A 1 111 ? -30.960 24.662 7.470 1.00 41.74 111 LEU A C 1
ATOM 830 O O . LEU A 1 111 ? -31.651 25.667 7.282 1.00 48.32 111 LEU A O 1
ATOM 835 N N . SER A 1 112 ? -30.554 23.902 6.462 1.00 43.41 112 SER A N 1
ATOM 836 C CA . SER A 1 112 ? -30.910 24.221 5.085 1.00 44.82 112 SER A CA 1
ATOM 837 C C . SER A 1 112 ? -32.242 23.617 4.671 1.00 47.61 112 SER A C 1
ATOM 838 O O . SER A 1 112 ? -32.584 23.664 3.484 1.00 47.04 112 SER A O 1
ATOM 841 N N . ASP A 1 113 ? -32.979 23.032 5.616 1.00 43.89 113 ASP A N 1
ATOM 842 C CA . ASP A 1 113 ? -34.311 22.450 5.447 1.00 47.95 113 ASP A CA 1
ATOM 843 C C . ASP A 1 113 ? -34.269 21.105 4.737 1.00 48.13 113 ASP A C 1
ATOM 844 O O . ASP A 1 113 ? -35.324 20.549 4.429 1.00 48.53 113 ASP A O 1
ATOM 849 N N . GLU A 1 114 ? -33.080 20.558 4.492 1.00 46.20 114 GLU A N 1
ATOM 850 C CA . GLU A 1 114 ? -32.961 19.317 3.740 1.00 49.51 114 GLU A CA 1
ATOM 851 C C . GLU A 1 114 ? -33.397 18.112 4.573 1.00 44.02 114 GLU A C 1
ATOM 852 O O . GLU A 1 114 ? -34.021 17.180 4.056 1.00 45.27 114 GLU A O 1
ATOM 858 N N . ILE A 1 115 ? -33.090 18.119 5.860 1.00 42.45 115 ILE A N 1
ATOM 859 C CA . ILE A 1 115 ? -33.489 17.068 6.784 1.00 39.25 115 ILE A CA 1
ATOM 860 C C . ILE A 1 115 ? -34.587 17.654 7.659 1.00 40.99 115 ILE A C 1
ATOM 861 O O . ILE A 1 115 ? -34.325 18.554 8.467 1.00 46.07 115 ILE A O 1
ATOM 866 N N . TYR A 1 116 ? -35.819 17.170 7.491 1.00 42.01 116 TYR A N 1
ATOM 867 C CA . TYR A 1 116 ? -36.938 17.698 8.260 1.00 40.46 116 TYR A CA 1
ATOM 868 C C . TYR A 1 116 ? -36.633 17.609 9.750 1.00 42.64 116 TYR A C 1
ATOM 869 O O . TYR A 1 116 ? -35.971 16.673 10.214 1.00 40.62 116 TYR A O 1
ATOM 878 N N . CYS A 1 117 ? -37.105 18.608 10.498 1.00 44.39 117 CYS A N 1
ATOM 879 C CA . CYS A 1 117 ? -36.827 18.726 11.926 1.00 44.30 117 CYS A CA 1
ATOM 880 C C . CYS A 1 117 ? -38.033 19.325 12.642 1.00 44.56 117 CYS A C 1
ATOM 881 O O . CYS A 1 117 ? -38.469 20.424 12.261 1.00 46.57 117 CYS A O 1
ATOM 884 N N . PRO A 1 118 ? -38.575 18.661 13.667 1.00 42.42 118 PRO A N 1
ATOM 885 C CA . PRO A 1 118 ? -39.663 19.261 14.464 1.00 43.65 118 PRO A CA 1
ATOM 886 C C . PRO A 1 118 ? -39.169 20.482 15.218 1.00 44.44 118 PRO A C 1
ATOM 887 O O . PRO A 1 118 ? -37.961 20.641 15.423 1.00 42.14 118 PRO A O 1
ATOM 891 N N . PRO A 1 119 ? -40.076 21.352 15.667 1.00 48.40 119 PRO A N 1
ATOM 892 C CA . PRO A 1 119 ? -39.655 22.632 16.271 1.00 45.12 119 PRO A CA 1
ATOM 893 C C . PRO A 1 119 ? -38.890 22.499 17.574 1.00 44.67 119 PRO A C 1
ATOM 894 O O . PRO A 1 119 ? -37.841 23.130 17.733 1.00 46.06 119 PRO A O 1
ATOM 898 N N . GLU A 1 120 ? -39.382 21.692 18.518 1.00 44.11 120 GLU A N 1
ATOM 899 C CA . GLU A 1 120 ? -38.670 21.564 19.782 1.00 43.90 120 GLU A CA 1
ATOM 900 C C . GLU A 1 120 ? -37.328 20.878 19.587 1.00 47.68 120 GLU A C 1
ATOM 901 O O . GLU A 1 120 ? -36.378 21.147 20.333 1.00 44.53 120 GLU A O 1
ATOM 907 N N . THR A 1 121 ? -37.232 19.985 18.601 1.00 43.01 121 THR A N 1
ATOM 908 C CA . THR A 1 121 ? -35.945 19.377 18.303 1.00 41.99 121 THR A CA 1
ATOM 909 C C . THR A 1 121 ? -34.984 20.406 17.723 1.00 40.42 121 THR A C 1
ATOM 910 O O . THR A 1 121 ? -33.814 20.467 18.119 1.00 40.35 121 THR A O 1
ATOM 914 N N . ALA A 1 122 ? -35.477 21.248 16.818 1.00 37.92 122 ALA A N 1
ATOM 915 C CA . ALA A 1 122 ? -34.662 22.326 16.274 1.00 42.43 122 ALA A CA 1
ATOM 916 C C . ALA A 1 122 ? -34.137 23.252 17.373 1.00 45.36 122 ALA A C 1
ATOM 917 O O . ALA A 1 122 ? -32.966 23.659 17.345 1.00 45.02 122 ALA A O 1
ATOM 919 N N . VAL A 1 123 ? -34.968 23.584 18.362 1.00 42.64 123 VAL A N 1
ATOM 920 C CA . VAL A 1 123 ? -34.477 24.418 19.462 1.00 40.37 123 VAL A CA 1
ATOM 921 C C . VAL A 1 123 ? -33.398 23.681 20.243 1.00 41.44 123 VAL A C 1
ATOM 922 O O . VAL A 1 123 ? -32.330 24.231 20.535 1.00 40.24 123 VAL A O 1
ATOM 926 N N . LEU A 1 124 ? -33.659 22.422 20.597 1.00 42.33 124 LEU A N 1
ATOM 927 C CA . LEU A 1 124 ? -32.682 21.679 21.390 1.00 45.75 124 LEU A CA 1
ATOM 928 C C . LEU A 1 124 ? -31.379 21.474 20.614 1.00 43.88 124 LEU A C 1
ATOM 929 O O . LEU A 1 124 ? -30.282 21.680 21.151 1.00 43.30 124 LEU A O 1
ATOM 934 N N . LEU A 1 125 ? -31.477 21.099 19.344 1.00 38.74 125 LEU A N 1
ATOM 935 C CA . LEU A 1 125 ? -30.280 20.986 18.523 1.00 39.87 125 LEU A CA 1
ATOM 936 C C . LEU A 1 125 ? -29.525 22.307 18.480 1.00 42.15 125 LEU A C 1
ATOM 937 O O . LEU A 1 125 ? -28.317 22.358 18.746 1.00 40.53 125 LEU A O 1
ATOM 942 N N . GLY A 1 126 ? -30.230 23.390 18.138 1.00 43.82 126 GLY A N 1
ATOM 943 C CA . GLY A 1 126 ? -29.615 24.705 18.130 1.00 40.61 126 GLY A CA 1
ATOM 944 C C . GLY A 1 126 ? -28.912 25.042 19.427 1.00 42.24 126 GLY A C 1
ATOM 945 O O . GLY A 1 126 ? -27.901 25.742 19.423 1.00 45.24 126 GLY A O 1
ATOM 946 N N . SER A 1 127 ? -29.407 24.528 20.550 1.00 42.49 127 SER A N 1
ATOM 947 C CA . SER A 1 127 ? -28.766 24.856 21.818 1.00 46.37 127 SER A CA 1
ATOM 948 C C . SER A 1 127 ? -27.446 24.114 21.978 1.00 43.24 127 SER A C 1
ATOM 949 O O . SER A 1 127 ? -26.473 24.675 22.493 1.00 42.06 127 SER A O 1
ATOM 952 N N . TYR A 1 128 ? -27.385 22.857 21.538 1.00 45.29 128 TYR A N 1
ATOM 953 C CA . TYR A 1 128 ? -26.103 22.157 21.519 1.00 45.49 128 TYR A CA 1
ATOM 954 C C . TYR A 1 128 ? -25.122 22.815 20.555 1.00 41.07 128 TYR A C 1
ATOM 955 O O . TYR A 1 128 ? -23.941 22.976 20.875 1.00 42.94 128 TYR A O 1
ATOM 964 N N . ALA A 1 129 ? -25.580 23.170 19.359 1.00 39.70 129 ALA A N 1
ATOM 965 C CA . ALA A 1 129 ? -24.724 23.932 18.458 1.00 42.76 129 ALA A CA 1
ATOM 966 C C . ALA A 1 129 ? -24.205 25.191 19.144 1.00 45.10 129 ALA A C 1
ATOM 967 O O . ALA A 1 129 ? -23.049 25.595 18.961 1.00 44.08 129 ALA A O 1
ATOM 969 N N . VAL A 1 130 ? -25.052 25.820 19.942 1.00 45.10 130 VAL A N 1
ATOM 970 C CA . VAL A 1 130 ? -24.640 27.013 20.655 1.00 46.59 130 VAL A CA 1
ATOM 971 C C . VAL A 1 130 ? -23.612 26.662 21.716 1.00 46.06 130 VAL A C 1
ATOM 972 O O . VAL A 1 130 ? -22.582 27.332 21.851 1.00 50.19 130 VAL A O 1
ATOM 976 N N . GLN A 1 131 ? -23.843 25.583 22.455 1.00 46.25 131 GLN A N 1
ATOM 977 C CA . GLN A 1 131 ? -22.847 25.179 23.435 1.00 48.81 131 GLN A CA 1
ATOM 978 C C . GLN A 1 131 ? -21.528 24.826 22.764 1.00 54.28 131 GLN A C 1
ATOM 979 O O . GLN A 1 131 ? -20.456 25.064 23.332 1.00 58.87 131 GLN A O 1
ATOM 985 N N . ALA A 1 132 ? -21.578 24.298 21.544 1.00 48.70 132 ALA A N 1
ATOM 986 C CA . ALA A 1 132 ? -20.340 23.969 20.850 1.00 50.52 132 ALA A CA 1
ATOM 987 C C . ALA A 1 132 ? -19.606 25.208 20.351 1.00 48.95 132 ALA A C 1
ATOM 988 O O . ALA A 1 132 ? -18.372 25.220 20.325 1.00 54.12 132 ALA A O 1
ATOM 990 N N . LYS A 1 133 ? -20.321 26.251 19.947 1.00 49.96 133 LYS A N 1
ATOM 991 C CA . LYS A 1 133 ? -19.655 27.416 19.373 1.00 52.90 133 LYS A CA 1
ATOM 992 C C . LYS A 1 133 ? -19.355 28.510 20.388 1.00 57.07 133 LYS A C 1
ATOM 993 O O . LYS A 1 133 ? -18.524 29.380 20.102 1.00 57.31 133 LYS A O 1
ATOM 999 N N . PHE A 1 134 ? -20.001 28.495 21.559 1.00 52.96 134 PHE A N 1
ATOM 1000 C CA . PHE A 1 134 ? -19.860 29.581 22.514 1.00 54.40 134 PHE A CA 1
ATOM 1001 C C . PHE A 1 134 ? -19.334 29.154 23.869 1.00 53.78 134 PHE A C 1
ATOM 1002 O O . PHE A 1 134 ? -18.952 30.026 24.655 1.00 53.72 134 PHE A O 1
ATOM 1010 N N . GLY A 1 135 ? -19.298 27.857 24.168 1.00 53.91 135 GLY A N 1
ATOM 1011 C CA . GLY A 1 135 ? -18.979 27.410 25.505 1.00 51.28 135 GLY A CA 1
ATOM 1012 C C . GLY A 1 135 ? -20.149 27.672 26.443 1.00 57.77 135 GLY A C 1
ATOM 1013 O O . GLY A 1 135 ? -21.269 27.970 26.020 1.00 55.22 135 GLY A O 1
ATOM 1014 N N . ASP A 1 136 ? -19.859 27.560 27.744 1.00 56.05 136 ASP A N 1
ATOM 1015 C CA . ASP A 1 136 ? -20.857 27.785 28.784 1.00 58.34 136 ASP A CA 1
ATOM 1016 C C . ASP A 1 136 ? -21.543 29.136 28.609 1.00 60.53 136 ASP A C 1
ATOM 1017 O O . ASP A 1 136 ? -20.955 30.103 28.116 1.00 61.61 136 ASP A O 1
ATOM 1022 N N . TYR A 1 137 ? -22.829 29.153 28.928 1.00 60.69 137 TYR A N 1
ATOM 1023 C CA . TYR A 1 137 ? -23.556 30.433 28.877 1.00 63.39 137 TYR A CA 1
ATOM 1024 C C . TYR A 1 137 ? -23.140 31.223 30.111 1.00 62.58 137 TYR A C 1
ATOM 1025 O O . TYR A 1 137 ? -23.131 30.666 31.207 1.00 65.85 137 TYR A O 1
ATOM 1034 N N . ASN A 1 138 ? -22.802 32.481 29.916 1.00 60.55 138 ASN A N 1
ATOM 1035 C CA . ASN A 1 138 ? -22.449 33.325 31.070 1.00 63.07 138 ASN A CA 1
ATOM 1036 C C . ASN A 1 138 ? -23.233 34.618 30.974 1.00 64.32 138 ASN A C 1
ATOM 1037 O O . ASN A 1 138 ? -23.065 35.351 29.985 1.00 65.26 138 ASN A O 1
ATOM 1039 N N . LYS A 1 139 ? -24.053 34.863 31.981 1.00 30.00 139 LYS A N 1
ATOM 1040 C CA . LYS A 1 139 ? -24.901 36.069 31.968 1.00 30.00 139 LYS A CA 1
ATOM 1041 C C . LYS A 1 139 ? -23.977 37.267 31.802 1.00 30.00 139 LYS A C 1
ATOM 1042 O O . LYS A 1 139 ? -24.432 38.335 31.350 1.00 30.00 139 LYS A O 1
ATOM 1044 N N . GLU A 1 140 ? -22.713 37.050 32.119 1.00 68.68 140 GLU A N 1
ATOM 1045 C CA . GLU A 1 140 ? -21.746 38.143 31.985 1.00 63.78 140 GLU A CA 1
ATOM 1046 C C . GLU A 1 140 ? -21.320 38.247 30.528 1.00 67.80 140 GLU A C 1
ATOM 1047 O O . GLU A 1 140 ? -21.524 39.312 29.935 1.00 70.71 140 GLU A O 1
ATOM 1049 N N . VAL A 1 141 ? -20.778 37.169 29.978 1.00 71.12 141 VAL A N 1
ATOM 1050 C CA . VAL A 1 141 ? -20.190 37.231 28.628 1.00 62.13 141 VAL A CA 1
ATOM 1051 C C . VAL A 1 141 ? -21.263 37.302 27.551 1.00 65.26 141 VAL A C 1
ATOM 1052 O O . VAL A 1 141 ? -21.122 38.120 26.634 1.00 68.74 141 VAL A O 1
ATOM 1054 N N . HIS A 1 142 ? -22.266 36.445 27.649 1.00 64.87 142 HIS A N 1
ATOM 1055 C CA . HIS A 1 142 ? -23.294 36.415 26.580 1.00 66.39 142 HIS A CA 1
ATOM 1056 C C . HIS A 1 142 ? -24.544 37.078 27.146 1.00 66.79 142 HIS A C 1
ATOM 1057 O O . HIS A 1 142 ? -25.240 36.500 27.989 1.00 68.03 142 HIS A O 1
ATOM 1064 N N . LYS A 1 143 ? -24.794 38.300 26.726 1.00 65.08 143 LYS A N 1
ATOM 1065 C CA . LYS A 1 143 ? -26.052 38.902 27.1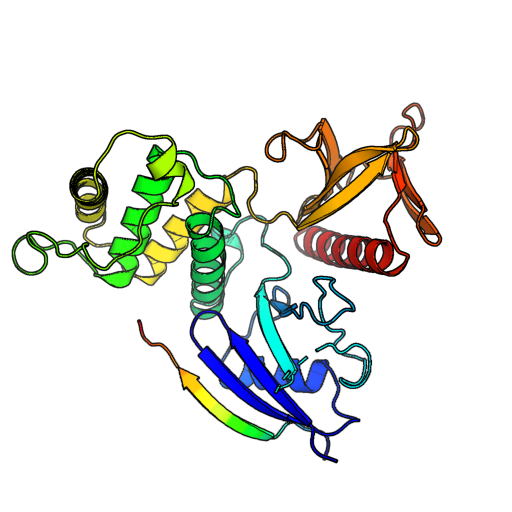86 1.00 70.23 143 LYS A CA 1
ATOM 1066 C C . LYS A 1 143 ? -26.823 39.381 25.961 1.00 74.51 143 LYS A C 1
ATOM 1067 O O . LYS A 1 143 ? -26.348 39.225 24.831 1.00 72.71 143 LYS A O 1
ATOM 1069 N N . SER A 1 144 ? -27.998 39.923 26.212 1.00 70.73 144 SER A N 1
ATOM 1070 C CA . SER A 1 144 ? -28.810 40.420 25.076 1.00 70.03 144 SER A CA 1
ATOM 1071 C C . SER A 1 144 ? -28.180 40.242 23.703 1.00 69.98 144 SER A C 1
ATOM 1072 O O . SER A 1 144 ? -27.101 40.809 23.473 1.00 76.23 144 SER A O 1
ATOM 1075 N N . GLY A 1 145 ? -28.884 39.553 22.806 1.00 70.40 145 GLY A N 1
ATOM 1076 C CA . GLY A 1 145 ? -28.457 39.428 21.401 1.00 64.54 145 GLY A CA 1
ATOM 1077 C C . GLY A 1 145 ? -27.152 38.716 21.134 1.00 63.97 145 GLY A C 1
ATOM 1078 O O . GLY A 1 145 ? -26.673 38.850 20.016 1.00 62.08 145 GLY A O 1
ATOM 1079 N N . TYR A 1 146 ? -26.611 37.970 22.087 1.00 61.96 146 TYR A N 1
ATOM 1080 C CA . TYR A 1 146 ? -25.386 37.199 21.756 1.00 58.88 146 TYR A CA 1
ATOM 1081 C C . TYR A 1 146 ? -25.682 36.263 20.583 1.00 59.56 146 TYR A C 1
ATOM 1082 O O . TYR A 1 146 ? -24.736 35.878 19.906 1.00 56.86 146 TYR A O 1
ATOM 1091 N N . LEU A 1 147 ? -26.960 35.974 20.323 1.00 59.84 147 LEU A N 1
ATOM 1092 C CA . LEU A 1 147 ? -27.283 35.011 19.279 1.00 59.89 147 LEU A CA 1
ATOM 1093 C C . LEU A 1 147 ? -27.943 35.635 18.052 1.00 65.54 147 LEU A C 1
ATOM 1094 O O . LEU A 1 147 ? -28.316 34.898 17.126 1.00 62.78 147 LEU A O 1
ATOM 1099 N N . SER A 1 148 ? -28.102 36.961 18.010 1.00 64.44 148 SER A N 1
ATOM 1100 C CA . SER A 1 148 ? -28.296 37.572 16.707 1.00 64.74 148 SER A CA 1
ATOM 1101 C C . SER A 1 148 ? -27.069 37.276 15.857 1.00 63.81 148 SER A C 1
ATOM 1102 O O . SER A 1 148 ? -26.014 36.875 16.365 1.00 69.56 148 SER A O 1
ATOM 1105 N N . SER A 1 149 ? -27.212 37.467 14.550 1.00 64.83 149 SER A N 1
ATOM 1106 C CA . SER A 1 149 ? -26.181 37.160 13.565 1.00 69.96 149 SER A CA 1
ATOM 1107 C C . SER A 1 149 ? -25.927 35.660 13.467 1.00 68.23 149 SER A C 1
ATOM 1108 O O . SER A 1 149 ? -25.098 35.246 12.652 1.00 69.94 149 SER A O 1
ATOM 1111 N N . GLU A 1 150 ? -26.595 34.867 14.317 1.00 64.18 150 GLU A N 1
ATOM 1112 C CA . GLU A 1 150 ? -26.428 33.386 14.317 1.00 65.46 150 GLU A CA 1
ATOM 1113 C C . GLU A 1 150 ? -27.669 32.688 13.757 1.00 65.38 150 GLU A C 1
ATOM 1114 O O . GLU A 1 150 ? -28.760 32.959 14.256 1.00 63.40 150 GLU A O 1
ATOM 1120 N N . ARG A 1 151 ? -27.490 31.811 12.766 1.00 66.48 151 ARG A N 1
ATOM 1121 C CA . ARG A 1 151 ? -28.600 31.035 12.178 1.00 61.84 151 ARG A CA 1
ATOM 1122 C C . ARG A 1 151 ? -28.797 29.804 13.034 1.00 58.14 151 ARG A C 1
ATOM 1123 O O . ARG A 1 151 ? -27.930 28.951 12.991 1.00 69.19 151 ARG A O 1
ATOM 1125 N N . LEU A 1 152 ? -29.887 29.719 13.773 1.00 53.05 152 LEU A N 1
ATOM 1126 C CA . LEU A 1 152 ? -30.002 28.576 14.704 1.00 51.67 152 LEU A CA 1
ATOM 1127 C C . LEU A 1 152 ? -31.225 27.705 14.414 1.00 49.60 152 LEU A C 1
ATOM 1128 O O . LEU A 1 152 ? -31.265 26.615 14.951 1.00 47.44 152 LEU A O 1
ATOM 1133 N N . ILE A 1 153 ? -32.170 28.170 13.604 1.00 43.27 153 ILE A N 1
ATOM 1134 C CA . ILE A 1 153 ? -33.427 27.402 13.414 1.00 45.55 153 ILE A CA 1
ATOM 1135 C C . ILE A 1 153 ? -33.746 27.326 11.923 1.00 47.67 153 ILE A C 1
ATOM 1136 O O . ILE A 1 153 ? -33.596 28.329 11.235 1.00 46.69 153 ILE A O 1
ATOM 1141 N N . PRO A 1 154 ? -34.131 26.148 11.398 1.00 46.13 154 PRO A N 1
ATOM 1142 C CA . PRO A 1 154 ? -34.423 26.027 9.964 1.00 46.15 154 PRO A CA 1
ATOM 1143 C C . PRO A 1 154 ? -35.498 27.015 9.551 1.00 49.83 154 PRO A C 1
ATOM 1144 O O . PRO A 1 154 ? -36.411 27.336 10.317 1.00 46.81 154 PRO A O 1
ATOM 1148 N N . GLN A 1 155 ? -35.383 27.494 8.317 1.00 52.44 155 GLN A N 1
ATOM 1149 C CA . GLN A 1 155 ? -36.345 28.470 7.835 1.00 53.79 155 GLN A CA 1
ATOM 1150 C C . GLN A 1 155 ? -37.753 27.898 7.784 1.00 56.96 155 GLN A C 1
ATOM 1151 O O . GLN A 1 155 ? -38.719 28.636 7.993 1.00 60.66 155 GLN A O 1
ATOM 1157 N N . ARG A 1 156 ? -37.906 26.597 7.509 1.00 57.44 156 ARG A N 1
ATOM 1158 C CA . ARG A 1 156 ? -39.266 26.063 7.436 1.00 56.29 156 ARG A CA 1
ATOM 1159 C C . ARG A 1 156 ? -39.893 25.966 8.812 1.00 55.98 156 ARG A C 1
ATOM 1160 O O . ARG A 1 156 ? -41.117 26.086 8.945 1.00 56.39 156 ARG A O 1
ATOM 1168 N N . VAL A 1 157 ? -39.077 25.745 9.843 1.00 53.95 157 VAL A N 1
ATOM 1169 C CA . VAL A 1 157 ? -39.592 25.767 11.208 1.00 53.34 157 VAL A CA 1
ATOM 1170 C C . VAL A 1 157 ? -40.117 27.154 11.543 1.00 56.53 157 VAL A C 1
ATOM 1171 O O . VAL A 1 157 ? -41.225 27.307 12.067 1.00 60.77 157 VAL A O 1
ATOM 1175 N N . MET A 1 158 ? -39.330 28.190 11.228 1.00 56.35 158 MET A N 1
ATOM 1176 C CA . MET A 1 158 ? -39.752 29.561 11.508 1.00 58.28 158 MET A CA 1
ATOM 1177 C C . MET A 1 158 ? -40.978 29.944 10.693 1.00 58.89 158 MET A C 1
ATOM 1178 O O . MET A 1 158 ? -41.868 30.633 11.199 1.00 60.93 158 MET A O 1
ATOM 1183 N N . ASP A 1 159 ? -40.996 29.501 9.447 1.00 60.19 159 ASP A N 1
ATOM 1184 C CA . ASP A 1 159 ? -42.099 29.851 8.532 1.00 62.31 159 ASP A CA 1
ATOM 1185 C C . ASP A 1 159 ? -43.397 29.240 9.033 1.00 66.04 159 ASP A C 1
ATOM 1186 O O . ASP A 1 159 ? -44.444 29.874 8.877 1.00 73.74 159 ASP A O 1
ATOM 1191 N N . GLN A 1 160 ? -43.322 28.048 9.600 1.00 65.39 160 GLN A N 1
ATOM 1192 C CA . GLN A 1 160 ? -44.553 27.373 10.032 1.00 64.26 160 GLN A CA 1
ATOM 1193 C C . GLN A 1 160 ? -44.940 27.880 11.418 1.00 70.48 160 GLN A C 1
ATOM 1194 O O . GLN A 1 160 ? -46.063 27.609 11.859 1.00 71.77 160 GLN A O 1
ATOM 1196 N N . HIS A 1 161 ? -44.046 28.607 12.074 1.00 68.26 161 HIS A N 1
ATOM 1197 C CA . HIS A 1 161 ? -44.354 28.995 13.469 1.00 67.49 161 HIS A CA 1
ATOM 1198 C C . HIS A 1 161 ? -44.594 30.499 13.559 1.00 71.60 161 HIS A C 1
ATOM 1199 O O . HIS A 1 161 ? -44.517 31.206 12.542 1.00 72.74 161 HIS A O 1
ATOM 1206 N N . LYS A 1 162 ? -44.880 30.969 14.763 1.00 69.29 162 LYS A N 1
ATOM 1207 C CA . LYS A 1 162 ? -45.293 32.371 14.904 1.00 73.52 162 LYS A CA 1
ATOM 1208 C C . LYS A 1 162 ? -44.343 33.128 15.817 1.00 74.54 162 LYS A C 1
ATOM 1209 O O . LYS A 1 162 ? -44.805 34.045 16.504 1.00 80.31 162 LYS A O 1
ATOM 1211 N N . LEU A 1 163 ? -43.084 32.744 15.852 1.00 68.83 163 LEU A N 1
ATOM 1212 C CA . LEU A 1 163 ? -42.234 33.483 16.796 1.00 67.51 163 LEU A CA 1
ATOM 1213 C C . LEU A 1 163 ? -41.363 34.446 16.007 1.00 67.64 163 LEU A C 1
ATOM 1214 O O . LEU A 1 163 ? -41.233 34.259 14.798 1.00 66.12 163 LEU A O 1
ATOM 1219 N N . THR A 1 164 ? -40.875 35.478 16.671 1.00 65.14 164 THR A N 1
ATOM 1220 C CA . THR A 1 164 ? -39.905 36.382 16.068 1.00 63.31 164 THR A CA 1
ATOM 1221 C C . THR A 1 164 ? -38.502 35.800 16.255 1.00 63.33 164 THR A C 1
ATOM 1222 O O . THR A 1 164 ? -38.318 34.758 16.892 1.00 58.86 164 THR A O 1
ATOM 1226 N N . ARG A 1 165 ? -37.489 36.484 15.713 1.00 60.23 165 ARG A N 1
ATOM 1227 C CA . ARG A 1 165 ? -36.119 36.021 15.900 1.00 60.22 165 ARG A CA 1
ATOM 1228 C C . ARG A 1 165 ? -35.718 36.079 17.368 1.00 58.38 165 ARG A C 1
ATOM 1229 O O . ARG A 1 165 ? -35.070 35.158 17.875 1.00 60.29 165 ARG A O 1
ATOM 1237 N N . ASP A 1 166 ? -36.114 37.136 18.078 1.00 59.62 166 ASP A N 1
ATOM 1238 C CA . ASP A 1 166 ? -35.787 37.223 19.500 1.00 58.58 166 ASP A CA 1
ATOM 1239 C C . ASP A 1 166 ? -36.496 36.133 20.292 1.00 57.55 166 ASP A C 1
ATOM 1240 O O . ASP A 1 166 ? -35.917 35.532 21.206 1.00 55.48 166 ASP A O 1
ATOM 1245 N N . GLN A 1 167 ? -37.763 35.893 19.965 1.00 57.89 167 GLN A N 1
ATOM 1246 C CA . GLN A 1 167 ? -38.490 34.744 20.485 1.00 58.08 167 GLN A CA 1
ATOM 1247 C C . GLN A 1 167 ? -37.639 33.479 20.429 1.00 56.37 167 GLN A C 1
ATOM 1248 O O . GLN A 1 167 ? -37.450 32.794 21.446 1.00 53.04 167 GLN A O 1
ATOM 1254 N N . TRP A 1 168 ? -37.110 33.171 19.238 1.00 55.15 168 TRP A N 1
ATOM 1255 C CA . TRP A 1 168 ? -36.367 31.937 19.014 1.00 55.01 168 TRP A CA 1
ATOM 1256 C C . TRP A 1 168 ? -35.067 31.921 19.811 1.00 52.80 168 TRP A C 1
ATOM 1257 O O . TRP A 1 168 ? -34.754 30.937 20.492 1.00 52.21 168 TRP A O 1
ATOM 1268 N N . GLU A 1 169 ? -34.286 33.003 19.719 1.00 54.17 169 GLU A N 1
ATOM 1269 C CA . GLU A 1 169 ? -33.048 33.092 20.482 1.00 53.47 169 GLU A CA 1
ATOM 1270 C C . GLU A 1 169 ? -33.310 32.842 21.959 1.00 49.14 169 GLU A C 1
ATOM 1271 O O . GLU A 1 169 ? -32.572 32.097 22.611 1.00 51.48 169 GLU A O 1
ATOM 1277 N N . ASP A 1 170 ? -34.401 33.405 22.483 1.00 52.27 170 ASP A N 1
ATOM 1278 C CA . ASP A 1 170 ? -34.753 33.213 23.889 1.00 55.45 170 ASP A CA 1
ATOM 1279 C C . ASP A 1 170 ? -34.943 31.733 24.222 1.00 53.81 170 ASP A C 1
ATOM 1280 O O . ASP A 1 170 ? -34.394 31.230 25.208 1.00 51.82 170 ASP A O 1
ATOM 1285 N N . ARG A 1 171 ? -35.714 31.014 23.402 1.00 55.84 171 ARG A N 1
ATOM 1286 C CA . ARG A 1 171 ? -35.923 29.591 23.654 1.00 52.52 171 ARG A CA 1
ATOM 1287 C C . ARG A 1 171 ? -34.609 28.826 23.572 1.00 55.94 171 ARG A C 1
ATOM 1288 O O . ARG A 1 171 ? -34.339 27.948 24.400 1.00 54.36 171 ARG A O 1
ATOM 1296 N N . ILE A 1 172 ? -33.757 29.176 22.607 1.00 51.91 172 ILE A N 1
ATOM 1297 C CA . ILE A 1 172 ? -32.456 28.524 22.505 1.00 50.56 172 ILE A CA 1
ATOM 1298 C C . ILE A 1 172 ? -31.585 28.881 23.697 1.00 53.07 172 ILE A C 1
ATOM 1299 O O . ILE A 1 172 ? -30.872 28.029 24.245 1.00 51.45 172 ILE A O 1
ATOM 1304 N N . GLN A 1 173 ? -31.637 30.146 24.124 1.00 53.70 173 GLN A N 1
ATOM 1305 C CA . GLN A 1 173 ? -30.825 30.580 25.251 1.00 51.87 173 GLN A CA 1
ATOM 1306 C C . GLN A 1 173 ? -31.161 29.807 26.518 1.00 51.57 173 GLN A C 1
ATOM 1307 O O . GLN A 1 173 ? -30.267 29.534 27.320 1.00 53.53 173 GLN A O 1
ATOM 1313 N N . VAL A 1 174 ? -32.439 29.477 26.748 1.00 53.34 174 VAL A N 1
ATOM 1314 C CA . VAL A 1 174 ? -32.791 28.766 27.983 1.00 52.72 174 VAL A CA 1
ATOM 1315 C C . VAL A 1 174 ? -32.293 27.327 27.971 1.00 52.95 174 VAL A C 1
ATOM 1316 O O . VAL A 1 174 ? -32.123 26.727 29.038 1.00 53.04 174 VAL A O 1
ATOM 1320 N N . TRP A 1 175 ? -31.968 26.775 26.799 1.00 55.80 175 TRP A N 1
ATOM 1321 C CA . TRP A 1 175 ? -31.384 25.438 26.753 1.00 57.11 175 TRP A CA 1
ATOM 1322 C C . TRP A 1 175 ? -29.860 25.476 26.788 1.00 54.94 175 TRP A C 1
ATOM 1323 O O . TRP A 1 175 ? -29.228 24.598 27.392 1.00 52.58 175 TRP A O 1
ATOM 1334 N N . HIS A 1 176 ? -29.272 26.503 26.172 1.00 51.11 176 HIS A N 1
ATOM 1335 C CA . HIS A 1 176 ? -27.831 26.722 26.249 1.00 51.42 176 HIS A CA 1
ATOM 1336 C C . HIS A 1 176 ? -27.329 26.620 27.685 1.00 54.01 176 HIS A C 1
ATOM 1337 O O . HIS A 1 176 ? -26.345 25.929 27.967 1.00 54.85 176 HIS A O 1
ATOM 1344 N N . ALA A 1 177 ? -28.011 27.303 28.608 1.00 54.50 177 ALA A N 1
ATOM 1345 C CA . ALA A 1 177 ? -27.574 27.367 29.996 1.00 53.83 177 ALA A CA 1
ATOM 1346 C C . ALA A 1 177 ? -27.605 26.007 30.656 1.00 56.34 177 ALA A C 1
ATOM 1347 O O . ALA A 1 177 ? -26.803 25.748 31.562 1.00 59.49 177 ALA A O 1
ATOM 1349 N N . GLU A 1 178 ? -28.523 25.130 30.242 1.00 53.17 178 GLU A N 1
ATOM 1350 C CA . GLU A 1 178 ? -28.525 23.801 30.836 1.00 55.62 178 GLU A CA 1
ATOM 1351 C C . GLU A 1 178 ? -27.332 22.983 30.379 1.00 53.89 178 GLU A C 1
ATOM 1352 O O . GLU A 1 178 ? -27.010 21.972 31.011 1.00 56.48 178 GLU A O 1
ATOM 1358 N N . HIS A 1 179 ? -26.642 23.428 29.328 1.00 54.70 179 HIS A N 1
ATOM 1359 C CA . HIS A 1 179 ? -25.437 22.775 28.833 1.00 55.76 179 HIS A CA 1
ATOM 1360 C C . HIS A 1 179 ? -24.151 23.331 29.460 1.00 60.12 179 HIS A C 1
ATOM 1361 O O . HIS A 1 179 ? -23.072 23.214 28.856 1.00 60.14 179 HIS A O 1
ATOM 1368 N N . ARG A 1 180 ? -24.228 23.928 30.653 1.00 60.54 180 ARG A N 1
ATOM 1369 C CA . ARG A 1 180 ? -23.024 24.390 31.336 1.00 62.89 180 ARG A CA 1
ATOM 1370 C C . ARG A 1 180 ? -22.183 23.196 31.769 1.00 58.79 180 ARG A C 1
ATOM 1371 O O . ARG A 1 180 ? -22.700 22.229 32.335 1.00 63.47 180 ARG A O 1
ATOM 1373 N N . GLY A 1 181 ? -20.884 23.264 31.501 1.00 57.57 181 GLY A N 1
ATOM 1374 C CA . GLY A 1 181 ? -19.985 22.167 31.786 1.00 61.98 181 GLY A CA 1
ATOM 1375 C C . GLY A 1 181 ? -19.755 21.220 30.628 1.00 64.67 181 GLY A C 1
ATOM 1376 O O . GLY A 1 181 ? -18.953 20.285 30.760 1.00 60.41 181 GLY A O 1
ATOM 1377 N N . MET A 1 182 ? -20.420 21.435 29.498 1.00 60.91 182 MET A N 1
ATOM 1378 C CA . MET A 1 182 ? -20.317 20.546 28.351 1.00 56.77 182 MET A CA 1
ATOM 1379 C C . MET A 1 182 ? -19.200 21.041 27.453 1.00 54.47 182 MET A C 1
ATOM 1380 O O . MET A 1 182 ? -19.246 22.181 26.982 1.00 58.25 182 MET A O 1
ATOM 1385 N N . LEU A 1 183 ? -18.196 20.199 27.220 1.00 53.58 183 LEU A N 1
ATOM 1386 C CA . LEU A 1 183 ? -17.143 20.605 26.303 1.00 54.07 183 LEU A CA 1
ATOM 1387 C C . LEU A 1 183 ? -17.673 20.557 24.867 1.00 55.20 183 LEU A C 1
ATOM 1388 O O . LEU A 1 183 ? -18.709 19.949 24.579 1.00 56.55 183 LEU A O 1
ATOM 1393 N N . LYS A 1 184 ? -16.964 21.242 23.968 1.00 54.20 184 LYS A N 1
ATOM 1394 C CA . LYS A 1 184 ? -17.456 21.444 22.610 1.00 56.78 184 LYS A CA 1
ATOM 1395 C C . LYS A 1 184 ? -17.664 20.105 21.911 1.00 54.62 184 LYS A C 1
ATOM 1396 O O . LYS A 1 184 ? -18.777 19.781 21.484 1.00 54.46 184 LYS A O 1
ATOM 1402 N N . ASP A 1 185 ? -16.599 19.293 21.834 1.00 53.09 185 ASP A N 1
ATOM 1403 C CA . ASP A 1 185 ? -16.679 17.959 21.239 1.00 53.96 185 ASP A CA 1
ATOM 1404 C C . ASP A 1 185 ? -17.883 17.165 21.746 1.00 52.59 185 ASP A C 1
ATOM 1405 O O . ASP A 1 185 ? -18.559 16.486 20.964 1.00 52.43 185 ASP A O 1
ATOM 1410 N N . ASN A 1 186 ? -18.174 17.237 23.046 1.00 51.69 186 ASN A N 1
ATOM 1411 C CA . ASN A 1 186 ? -19.305 16.488 23.585 1.00 49.38 186 ASN A CA 1
ATOM 1412 C C . ASN A 1 186 ? -20.630 17.131 23.202 1.00 46.96 186 ASN A C 1
ATOM 1413 O O . ASN A 1 186 ? -21.636 16.427 23.062 1.00 46.01 186 ASN A O 1
ATOM 1418 N N . ALA A 1 187 ? -20.655 18.456 23.034 1.00 44.48 187 ALA A N 1
ATOM 1419 C CA . ALA A 1 18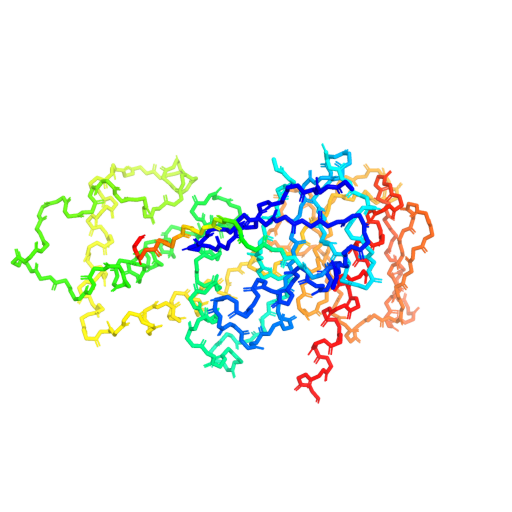7 ? -21.864 19.101 22.531 1.00 46.73 187 ALA A CA 1
ATOM 1420 C C . ALA A 1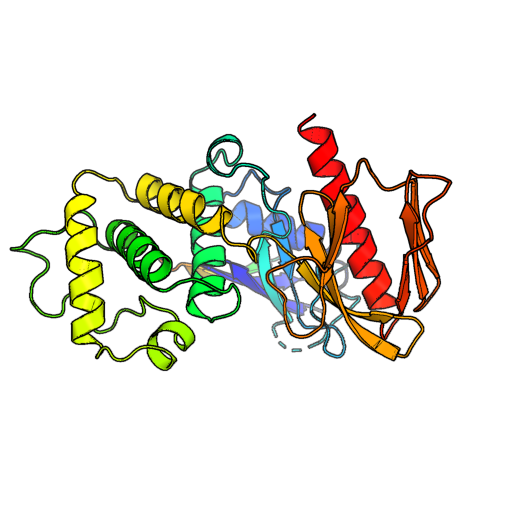 187 ? -22.131 18.715 21.085 1.00 46.10 187 ALA A C 1
ATOM 1421 O O . ALA A 1 187 ? -23.294 18.641 20.671 1.00 43.71 187 ALA A O 1
ATOM 1423 N N . MET A 1 188 ? -21.071 18.470 20.305 1.00 42.78 188 MET A N 1
ATOM 1424 C CA . MET A 1 188 ? -21.253 18.062 18.917 1.00 42.25 188 MET A CA 1
ATOM 1425 C C . MET A 1 188 ? -21.789 16.640 18.827 1.00 40.22 188 MET A C 1
ATOM 1426 O O . MET A 1 188 ? -22.607 16.330 17.949 1.00 39.23 188 MET A O 1
ATOM 1431 N N . LEU A 1 189 ? -21.350 15.765 19.724 1.00 43.30 189 LEU A N 1
ATOM 1432 C CA . LEU A 1 189 ? -21.860 14.399 19.728 1.00 41.03 189 LEU A CA 1
ATOM 1433 C C . LEU A 1 189 ? -23.304 14.361 20.195 1.00 43.14 189 LEU A C 1
ATOM 1434 O O . LEU A 1 189 ? -24.126 13.615 19.643 1.00 43.53 189 LEU A O 1
ATOM 1439 N N . GLU A 1 190 ? -23.627 15.145 21.225 1.00 40.60 190 GLU A N 1
ATOM 1440 C CA . GLU A 1 190 ? -25.005 15.208 21.687 1.00 40.22 190 GLU A CA 1
ATOM 1441 C C . GLU A 1 190 ? -25.906 15.737 20.593 1.00 40.68 190 GLU A C 1
ATOM 1442 O O . GLU A 1 190 ? -27.044 15.283 20.444 1.00 41.58 190 GLU A O 1
ATOM 1448 N N . TYR A 1 191 ? -25.408 16.688 19.807 1.00 38.45 191 TYR A N 1
ATOM 1449 C CA . TYR A 1 191 ? -26.148 17.130 18.635 1.00 39.81 191 TYR A CA 1
ATOM 1450 C C . TYR A 1 191 ? -26.437 15.952 17.714 1.00 37.74 191 TYR A C 1
ATOM 1451 O O . TYR A 1 191 ? -27.573 15.756 17.277 1.00 37.32 191 TYR A O 1
ATOM 1460 N N . LEU A 1 192 ? -25.410 15.146 17.423 1.00 37.89 192 LEU A N 1
ATOM 1461 C CA . LEU A 1 192 ? -25.572 14.004 16.521 1.00 39.66 192 LEU A CA 1
ATOM 1462 C C . LEU A 1 192 ? -26.488 12.938 17.122 1.00 40.61 192 LEU A C 1
ATOM 1463 O O . LEU A 1 192 ? -27.273 12.314 16.398 1.00 43.20 192 LEU A O 1
ATOM 1468 N N . LYS A 1 193 ? -26.404 12.709 18.440 1.00 39.03 193 LYS A N 1
ATOM 1469 C CA . LYS A 1 193 ? -27.296 11.740 19.079 1.00 39.63 193 LYS A CA 1
ATOM 1470 C C . LYS A 1 193 ? -28.757 12.075 18.824 1.00 39.95 193 LYS A C 1
ATOM 1471 O O . LYS A 1 193 ? -29.578 11.179 18.610 1.00 48.01 193 LYS A O 1
ATOM 1477 N N . ILE A 1 194 ? -29.109 13.357 18.853 1.00 40.12 194 ILE A N 1
ATOM 1478 C CA . ILE A 1 194 ? -30.490 13.748 18.591 1.00 38.45 194 ILE A CA 1
ATOM 1479 C C . ILE A 1 194 ? -30.785 13.672 17.109 1.00 42.44 194 ILE A C 1
ATOM 1480 O O . ILE A 1 194 ? -31.841 13.191 16.690 1.00 44.59 194 ILE A O 1
ATOM 1485 N N . ALA A 1 195 ? -29.870 14.180 16.292 1.00 37.21 195 ALA A N 1
ATOM 1486 C CA . ALA A 1 195 ? -30.127 14.235 14.861 1.00 43.98 195 ALA A CA 1
ATOM 1487 C C . ALA A 1 195 ? -30.331 12.839 14.287 1.00 41.36 195 ALA A C 1
ATOM 1488 O O . ALA A 1 195 ? -31.198 12.632 13.429 1.00 41.02 195 ALA A O 1
ATOM 1490 N N . GLN A 1 196 ? -29.558 11.868 14.758 1.00 37.59 196 GLN A N 1
ATOM 1491 C CA . GLN A 1 196 ? -29.644 10.551 14.154 1.00 40.59 196 GLN A CA 1
ATOM 1492 C C . GLN A 1 196 ? -30.968 9.862 14.452 1.00 43.81 196 GLN A C 1
ATOM 1493 O O . GLN A 1 196 ? -31.207 8.766 13.928 1.00 49.79 196 GLN A O 1
ATOM 1499 N N . ASP A 1 197 ? -31.833 10.473 15.264 1.00 41.63 197 ASP A N 1
ATOM 1500 C CA . ASP A 1 197 ? -33.182 9.967 15.459 1.00 45.50 197 ASP A CA 1
ATOM 1501 C C . ASP A 1 197 ? -34.169 10.548 14.474 1.00 42.56 197 ASP A C 1
ATOM 1502 O O . ASP A 1 197 ? -35.303 10.070 14.417 1.00 40.95 197 ASP A O 1
ATOM 1507 N N . LEU A 1 198 ? -33.782 11.579 13.731 1.00 37.51 198 LEU A N 1
ATOM 1508 C CA . LEU A 1 198 ? -34.696 12.185 12.781 1.00 38.44 198 LEU A CA 1
ATOM 1509 C C . LEU A 1 198 ? -34.951 11.217 11.636 1.00 40.93 198 LEU A C 1
ATOM 1510 O O . LEU A 1 198 ? -34.077 10.442 11.246 1.00 38.79 198 LEU A O 1
ATOM 1515 N N . GLU A 1 199 ? -36.171 11.264 11.100 1.00 39.22 199 GLU A N 1
ATOM 1516 C CA . GLU A 1 199 ? -36.573 10.290 10.092 1.00 42.38 199 GLU A CA 1
ATOM 1517 C C . GLU A 1 199 ? -35.770 10.422 8.802 1.00 42.51 199 GLU A C 1
ATOM 1518 O O . GLU A 1 199 ? -35.489 9.409 8.151 1.00 38.94 199 GLU A O 1
ATOM 1524 N N . MET A 1 200 ? -35.363 11.641 8.424 1.00 38.25 200 MET A N 1
ATOM 1525 C CA . MET A 1 200 ? -34.654 11.847 7.161 1.00 34.62 200 MET A CA 1
ATOM 1526 C C . MET A 1 200 ? -33.144 11.740 7.281 1.00 35.93 200 MET A C 1
ATOM 1527 O O . MET A 1 200 ? -32.444 11.885 6.264 1.00 37.51 200 MET A O 1
ATOM 1532 N N . TYR A 1 201 ? -32.637 11.509 8.487 1.00 34.74 201 TYR A N 1
ATOM 1533 C CA . TYR A 1 201 ? -31.207 11.470 8.733 1.00 35.07 201 TYR A CA 1
ATOM 1534 C C . TYR A 1 201 ? -30.557 10.275 8.041 1.00 38.01 201 TYR A C 1
ATOM 1535 O O . TYR A 1 201 ? -31.063 9.150 8.095 1.00 32.33 201 TYR A O 1
ATOM 1544 N N . GLY A 1 202 ? -29.409 10.523 7.413 1.00 33.80 202 GLY A N 1
ATOM 1545 C CA . GLY A 1 202 ? -28.589 9.437 6.903 1.00 37.14 202 GLY A CA 1
ATOM 1546 C C . GLY A 1 202 ? -29.125 8.750 5.667 1.00 37.40 202 GLY A C 1
ATOM 1547 O O . GLY A 1 202 ? -28.630 7.685 5.310 1.00 34.57 202 GLY A O 1
ATOM 1548 N N . ILE A 1 203 ? -30.115 9.334 4.992 1.00 33.80 203 ILE A N 1
ATOM 1549 C CA . ILE A 1 203 ? -30.817 8.682 3.894 1.00 33.57 203 ILE A CA 1
ATOM 1550 C C . ILE A 1 203 ? -30.431 9.362 2.587 1.00 33.63 203 ILE A C 1
ATOM 1551 O O . ILE A 1 203 ? -30.403 10.599 2.508 1.00 32.23 203 ILE A O 1
ATOM 1556 N N . ASN A 1 204 ? -30.111 8.560 1.568 1.00 30.83 204 ASN A N 1
ATOM 1557 C CA . ASN A 1 204 ? -29.908 9.070 0.209 1.00 33.56 204 ASN A CA 1
ATOM 1558 C C . ASN A 1 204 ? -31.208 8.887 -0.564 1.00 31.38 204 ASN A C 1
ATOM 1559 O O . ASN A 1 204 ? -31.691 7.763 -0.707 1.00 32.30 204 ASN A O 1
ATOM 1564 N N . TYR A 1 205 ? -31.762 9.977 -1.063 1.00 28.91 205 TYR A N 1
ATOM 1565 C CA . TYR A 1 205 ? -33.054 9.965 -1.729 1.00 35.88 205 TYR A CA 1
ATOM 1566 C C . TYR A 1 205 ? -32.874 10.068 -3.233 1.00 35.86 205 TYR A C 1
ATOM 1567 O O . TYR A 1 205 ? -32.109 10.912 -3.717 1.00 35.27 205 TYR A O 1
ATOM 1576 N N . PHE A 1 206 ? -33.625 9.243 -3.966 1.00 31.05 206 PHE A N 1
ATOM 1577 C CA . PHE A 1 206 ? -33.597 9.224 -5.422 1.00 36.60 206 PHE A CA 1
ATOM 1578 C C . PHE A 1 206 ? -35.019 9.348 -5.965 1.00 36.84 206 PHE A C 1
ATOM 1579 O O . PHE A 1 206 ? -35.944 8.706 -5.457 1.00 32.51 206 PHE A O 1
ATOM 1587 N N . GLU A 1 207 ? -35.189 10.183 -6.991 1.00 37.71 207 GLU A N 1
ATOM 1588 C CA . GLU A 1 207 ? -36.481 10.311 -7.665 1.00 41.41 207 GLU A CA 1
ATOM 1589 C C . GLU A 1 207 ? -36.679 9.132 -8.603 1.00 38.05 207 GLU A C 1
ATOM 1590 O O . GLU A 1 207 ? -35.888 8.927 -9.531 1.00 35.21 207 GLU A O 1
ATOM 1596 N N . ILE A 1 208 ? -37.730 8.359 -8.369 1.00 37.22 208 ILE A N 1
ATOM 1597 C CA . ILE A 1 208 ? -37.990 7.158 -9.136 1.00 40.55 208 ILE A CA 1
ATOM 1598 C C . ILE A 1 208 ? -39.450 7.176 -9.581 1.00 36.62 208 ILE A C 1
ATOM 1599 O O . ILE A 1 208 ? -40.220 8.042 -9.192 1.00 39.27 208 ILE A O 1
ATOM 1604 N N . LYS A 1 209 ? -39.825 6.200 -10.398 1.00 36.61 209 LYS A N 1
ATOM 1605 C CA . LYS A 1 209 ? -41.224 6.020 -10.767 1.00 40.16 209 LYS A CA 1
ATOM 1606 C C . LYS A 1 209 ? -41.553 4.539 -10.708 1.00 34.01 209 LYS A C 1
ATOM 1607 O O . LYS A 1 209 ? -40.728 3.710 -11.098 1.00 33.24 209 LYS A O 1
ATOM 1613 N N . ASN A 1 210 ? -42.743 4.194 -10.209 1.00 37.85 210 ASN A N 1
ATOM 1614 C CA . ASN A 1 210 ? -43.149 2.796 -10.307 1.00 36.74 210 ASN A CA 1
ATOM 1615 C C . ASN A 1 210 ? -43.648 2.497 -11.724 1.00 37.33 210 ASN A C 1
ATOM 1616 O O . ASN A 1 210 ? -43.552 3.327 -12.641 1.00 33.15 210 ASN A O 1
ATOM 1621 N N . LYS A 1 211 ? -44.143 1.269 -11.904 1.00 36.32 211 LYS A N 1
ATOM 1622 C CA . LYS A 1 211 ? -44.628 0.809 -13.203 1.00 40.98 211 LYS A CA 1
ATOM 1623 C C . LYS A 1 211 ? -45.805 1.635 -13.702 1.00 39.87 211 LYS A C 1
ATOM 1624 O O . LYS A 1 211 ? -45.940 1.854 -14.91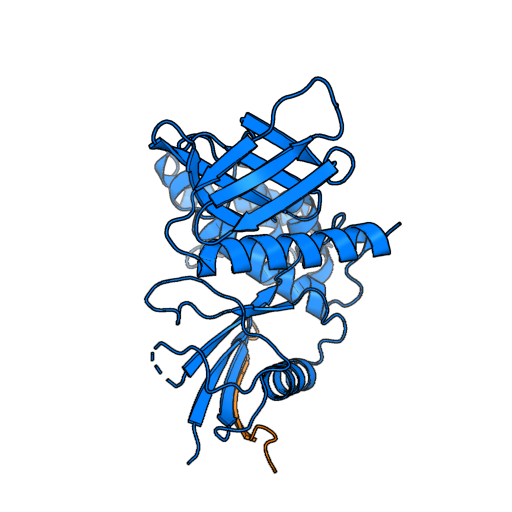0 1.00 45.28 211 LYS A O 1
ATOM 1630 N N . LYS A 1 212 ? -46.671 2.089 -12.805 1.00 41.70 212 LYS A N 1
ATOM 1631 C CA . LYS A 1 212 ? -47.808 2.900 -13.209 1.00 39.02 212 LYS A CA 1
ATOM 1632 C C . LYS A 1 212 ? -47.438 4.346 -13.514 1.00 42.64 212 LYS A C 1
ATOM 1633 O O . LYS A 1 212 ? -48.327 5.125 -13.864 1.00 42.05 212 LYS A O 1
ATOM 1639 N N . GLY A 1 213 ? -46.160 4.725 -13.422 1.00 41.55 213 GLY A N 1
ATOM 1640 C CA . GLY A 1 213 ? -45.770 6.097 -13.675 1.00 39.65 213 GLY A CA 1
ATOM 1641 C C . GLY A 1 213 ? -45.936 7.036 -12.501 1.00 36.02 213 GLY A C 1
ATOM 1642 O O . GLY A 1 213 ? -45.799 8.246 -12.675 1.00 42.28 213 GLY A O 1
ATOM 1643 N N . THR A 1 214 ? -46.248 6.523 -11.316 1.00 38.22 214 THR A N 1
ATOM 1644 C CA . THR A 1 214 ? -46.330 7.353 -10.122 1.00 39.30 214 THR A CA 1
ATOM 1645 C C . THR A 1 214 ? -44.934 7.744 -9.646 1.00 45.32 214 THR A C 1
ATOM 1646 O O . THR A 1 214 ? -43.995 6.933 -9.672 1.00 40.13 214 THR A O 1
ATOM 1650 N N . ASP A 1 215 ? -44.809 8.995 -9.207 1.00 41.42 215 ASP A N 1
ATOM 1651 C CA . ASP A 1 215 ? -43.555 9.510 -8.676 1.00 45.35 215 ASP A CA 1
ATOM 1652 C C . ASP A 1 215 ? -43.360 9.012 -7.258 1.00 45.04 215 ASP A C 1
ATOM 1653 O O . ASP A 1 215 ? -44.282 9.073 -6.434 1.00 43.56 215 ASP A O 1
ATOM 1658 N N . LEU A 1 216 ? -42.163 8.512 -6.969 1.00 41.51 216 LEU A N 1
ATOM 1659 C CA . LEU A 1 216 ? -41.858 8.014 -5.638 1.00 38.85 216 LEU A CA 1
ATOM 1660 C C . LEU A 1 216 ? -40.450 8.442 -5.280 1.00 34.91 216 LEU A C 1
ATOM 1661 O O . LEU A 1 216 ? -39.713 8.962 -6.111 1.00 34.20 216 LEU A O 1
ATOM 1666 N N . TRP A 1 217 ? -40.074 8.219 -4.029 1.00 36.81 217 TRP A N 1
ATOM 1667 C CA . TRP A 1 217 ? -38.682 8.307 -3.626 1.00 35.78 217 TRP A CA 1
ATOM 1668 C C . TRP A 1 217 ? -38.173 6.917 -3.292 1.00 32.92 217 TRP A C 1
ATOM 1669 O O . TRP A 1 217 ? -38.882 6.109 -2.686 1.00 36.71 217 TRP A O 1
ATOM 1680 N N . LEU A 1 218 ? -36.949 6.643 -3.691 1.00 37.37 218 LEU A N 1
ATOM 1681 C CA . LEU A 1 218 ? -36.176 5.554 -3.124 1.00 34.78 218 LEU A CA 1
ATOM 1682 C C . LEU A 1 218 ? -35.223 6.167 -2.123 1.00 34.63 218 LEU A C 1
ATOM 1683 O O . LEU A 1 218 ? -34.570 7.168 -2.423 1.00 36.10 218 LEU A O 1
ATOM 1688 N N . GLY A 1 219 ? -35.163 5.595 -0.927 1.00 32.38 219 GLY A N 1
ATOM 1689 C CA . GLY A 1 219 ? -34.148 5.949 0.035 1.00 33.53 219 GLY A CA 1
ATOM 1690 C C . GLY A 1 219 ? -33.199 4.758 0.191 1.00 34.97 219 GLY A C 1
ATOM 1691 O O . GLY A 1 219 ? -33.651 3.618 0.317 1.00 31.58 219 GLY A O 1
ATOM 1692 N N . VAL A 1 220 ? -31.908 5.054 0.129 1.00 34.23 220 VAL A N 1
ATOM 1693 C CA . VAL A 1 220 ? -30.874 4.099 0.525 1.00 30.61 220 VAL A CA 1
ATOM 1694 C C . VAL A 1 220 ? -30.226 4.639 1.784 1.00 31.12 220 VAL A C 1
ATOM 1695 O O . VAL A 1 220 ? -29.853 5.812 1.836 1.00 31.14 220 VAL A O 1
ATOM 1699 N N . ASP A 1 221 ? -30.134 3.812 2.814 1.00 31.03 221 ASP A N 1
ATOM 1700 C CA . ASP A 1 221 ? -29.442 4.226 4.025 1.00 33.61 221 ASP A CA 1
ATOM 1701 C C . ASP A 1 221 ? -28.669 3.028 4.540 1.00 33.13 221 ASP A C 1
ATOM 1702 O O . ASP A 1 221 ? -28.545 2.010 3.849 1.00 27.58 221 ASP A O 1
ATOM 1707 N N . ALA A 1 222 ? -28.182 3.157 5.780 1.00 30.44 222 ALA A N 1
ATOM 1708 C CA . ALA A 1 222 ? -27.259 2.180 6.334 1.00 33.22 222 ALA A CA 1
ATOM 1709 C C . ALA A 1 222 ? -27.904 0.818 6.506 1.00 32.91 222 ALA A C 1
ATOM 1710 O O . ALA A 1 222 ? -27.196 -0.199 6.517 1.00 31.36 222 ALA A O 1
ATOM 1712 N N . LEU A 1 223 ? -29.230 0.771 6.640 1.00 31.81 223 LEU A N 1
ATOM 1713 C CA . LEU A 1 223 ? -29.951 -0.461 6.953 1.00 33.39 223 LEU A CA 1
ATOM 1714 C C . LEU A 1 223 ? -30.725 -1.057 5.785 1.00 32.34 223 LEU A C 1
ATOM 1715 O O . LEU A 1 223 ? -31.290 -2.144 5.939 1.00 30.16 223 LEU A O 1
ATOM 1720 N N . GLY A 1 224 ? -30.790 -0.402 4.650 1.00 27.93 224 GLY A N 1
ATOM 1721 C CA . GLY A 1 224 ? -31.527 -1.032 3.577 1.00 28.91 224 GLY A CA 1
ATOM 1722 C C . GLY A 1 224 ? -32.139 0.015 2.660 1.00 35.18 224 GLY A C 1
ATOM 1723 O O . GLY A 1 224 ? -31.613 1.124 2.521 1.00 33.78 224 GLY A O 1
ATOM 1724 N N . LEU A 1 225 ? -33.249 -0.365 2.044 1.00 32.04 225 LEU A N 1
ATOM 1725 C CA . LEU A 1 225 ? -33.888 0.428 1.004 1.00 37.73 225 LEU A CA 1
ATOM 1726 C C . LEU A 1 225 ? -35.300 0.745 1.445 1.00 35.93 225 LEU A C 1
ATOM 1727 O O . LEU A 1 225 ? -35.946 -0.069 2.104 1.00 34.62 225 LEU A O 1
ATOM 1732 N N . ASN A 1 226 ? -35.772 1.929 1.090 1.00 35.88 226 ASN A N 1
ATOM 1733 C CA . ASN A 1 226 ? -37.125 2.314 1.438 1.00 34.45 226 ASN A CA 1
ATOM 1734 C C . ASN A 1 226 ? -37.756 2.990 0.236 1.00 36.55 226 ASN A C 1
ATOM 1735 O O . ASN A 1 226 ? -37.085 3.711 -0.504 1.00 35.85 226 ASN A O 1
ATOM 1740 N N . ILE A 1 227 ? -39.056 2.757 0.055 1.00 34.97 227 ILE A N 1
ATOM 1741 C CA . ILE A 1 227 ? -39.854 3.467 -0.935 1.00 37.91 227 ILE A CA 1
ATOM 1742 C C . ILE A 1 227 ? -40.768 4.434 -0.203 1.00 36.43 227 ILE A C 1
ATOM 1743 O O . ILE A 1 227 ? -41.484 4.035 0.722 1.00 36.33 227 ILE A O 1
ATOM 1748 N N . TYR A 1 228 ? -40.762 5.690 -0.627 1.00 32.69 228 TYR A N 1
ATOM 1749 C CA . TYR A 1 228 ? -41.647 6.711 -0.080 1.00 39.90 228 TYR A CA 1
ATOM 1750 C C . TYR A 1 228 ? -42.578 7.222 -1.166 1.00 38.33 228 TYR A C 1
ATOM 1751 O O . TYR A 1 228 ? -42.149 7.435 -2.304 1.00 38.56 228 TYR A O 1
ATOM 1760 N N . GLU A 1 229 ? -43.839 7.451 -0.806 1.00 45.57 229 GLU A N 1
ATOM 1761 C CA . GLU A 1 229 ? -44.694 8.301 -1.627 1.00 47.60 229 GLU A CA 1
ATOM 1762 C C . GLU A 1 229 ? -44.043 9.671 -1.790 1.00 46.79 229 GLU A C 1
ATOM 1763 O O . GLU A 1 229 ? -43.283 10.128 -0.929 1.00 44.11 229 GLU A O 1
ATOM 1769 N N . LYS A 1 230 ? -44.351 10.336 -2.907 1.00 44.74 230 LYS A N 1
ATOM 1770 C CA . LYS A 1 230 ? -43.609 11.539 -3.273 1.00 43.53 230 LYS A CA 1
ATOM 1771 C C . LYS A 1 230 ? -43.728 12.633 -2.224 1.00 51.69 230 LYS A C 1
ATOM 1772 O O . LYS A 1 230 ? -42.831 13.480 -2.115 1.00 49.15 230 LYS A O 1
ATOM 1774 N N . ASP A 1 231 ? -44.809 12.626 -1.436 1.00 49.18 231 ASP A N 1
ATOM 1775 C CA . ASP A 1 231 ? -45.081 13.703 -0.495 1.00 55.32 231 ASP A CA 1
ATOM 1776 C C . ASP A 1 231 ? -44.606 13.413 0.911 1.00 55.76 231 ASP A C 1
ATOM 1777 O O . ASP A 1 231 ? -44.413 14.354 1.691 1.00 61.39 231 ASP A O 1
ATOM 1782 N N . ASP A 1 232 ? -44.439 12.150 1.260 1.00 51.11 232 ASP A N 1
ATOM 1783 C CA . ASP A 1 232 ? -44.085 11.744 2.611 1.00 47.23 232 ASP A CA 1
ATOM 1784 C C . ASP A 1 232 ? -42.699 11.118 2.534 1.00 45.83 232 ASP A C 1
ATOM 1785 O O . ASP A 1 232 ? -42.567 9.902 2.402 1.00 44.76 232 ASP A O 1
ATOM 1790 N N . LYS A 1 233 ? -41.662 11.965 2.598 1.00 44.93 233 LYS A N 1
ATOM 1791 C CA . LYS A 1 233 ? -40.286 11.496 2.696 1.00 42.63 233 LYS A CA 1
ATOM 1792 C C . LYS A 1 233 ? -39.904 11.068 4.104 1.00 47.35 233 LYS A C 1
ATOM 1793 O O . LYS A 1 233 ? -38.797 10.545 4.303 1.00 48.42 233 LYS A O 1
ATOM 1799 N N . LEU A 1 234 ? -40.775 11.278 5.087 1.00 44.40 234 LEU A N 1
ATOM 1800 C CA . LEU A 1 234 ? -40.446 10.858 6.437 1.00 43.60 234 LEU A CA 1
ATOM 1801 C C . LEU A 1 234 ? -40.792 9.403 6.681 1.00 47.18 234 LEU A C 1
ATOM 1802 O O . LEU A 1 234 ? -40.010 8.680 7.307 1.00 47.56 234 LEU A O 1
ATOM 1807 N N . THR A 1 235 ? -41.953 8.965 6.199 1.00 47.51 235 THR A N 1
ATOM 1808 C CA . THR A 1 235 ? -42.481 7.654 6.541 1.00 49.46 235 THR A CA 1
ATOM 1809 C C . THR A 1 235 ? -42.316 6.710 5.355 1.00 43.97 235 THR A C 1
ATOM 1810 O O . THR A 1 235 ? -42.982 6.899 4.327 1.00 42.86 235 THR A O 1
ATOM 1814 N N . PRO A 1 236 ? -41.453 5.706 5.437 1.00 44.56 236 PRO A N 1
ATOM 1815 C CA . PRO A 1 236 ? -41.376 4.720 4.354 1.00 46.03 236 PRO A CA 1
ATOM 1816 C C . PRO A 1 236 ? -42.733 4.079 4.090 1.00 45.65 236 PRO A C 1
ATOM 1817 O O . PRO A 1 236 ? -43.403 3.600 5.009 1.00 43.92 236 PRO A O 1
ATOM 1821 N N . LYS A 1 237 ? -43.141 4.081 2.820 1.00 38.83 237 LYS A N 1
ATOM 1822 C CA . LYS A 1 237 ? -44.310 3.299 2.434 1.00 39.64 237 LYS A CA 1
ATOM 1823 C C . LYS A 1 237 ? -43.978 1.814 2.364 1.00 42.70 237 LYS A C 1
ATOM 1824 O O . LYS A 1 237 ? -44.780 0.972 2.787 1.00 42.96 237 LYS A O 1
ATOM 1830 N N . ILE A 1 238 ? -42.809 1.472 1.816 1.00 42.80 238 ILE A N 1
ATOM 1831 C CA . ILE A 1 238 ? -42.320 0.097 1.740 1.00 42.44 238 ILE A CA 1
ATOM 1832 C C . ILE A 1 238 ? -40.900 0.089 2.288 1.00 38.19 238 ILE A C 1
ATOM 1833 O O . ILE A 1 238 ? -40.088 0.922 1.891 1.00 35.55 238 ILE A O 1
ATOM 1838 N N . GLY A 1 239 ? -40.605 -0.844 3.200 1.00 40.03 239 GLY A N 1
ATOM 1839 C CA . GLY A 1 239 ? -39.278 -0.983 3.782 1.00 38.31 239 GLY A CA 1
ATOM 1840 C C . GLY A 1 239 ? -38.628 -2.291 3.375 1.00 39.42 239 GLY A C 1
ATOM 1841 O O . GLY A 1 239 ? -39.258 -3.350 3.418 1.00 39.96 239 GLY A O 1
ATOM 1842 N N . PHE A 1 240 ? -37.354 -2.212 2.976 1.00 37.89 240 PHE A N 1
ATOM 1843 C CA . PHE A 1 240 ? -36.571 -3.385 2.570 1.00 32.63 240 PHE A CA 1
ATOM 1844 C C . PHE A 1 240 ? -35.272 -3.400 3.359 1.00 34.32 240 PHE A C 1
ATOM 1845 O O . PHE A 1 240 ? -34.237 -2.909 2.877 1.00 32.87 240 PHE A O 1
ATOM 1853 N N . PRO A 1 241 ? -35.287 -3.920 4.587 1.00 34.90 241 PRO A N 1
ATOM 1854 C CA . PRO A 1 241 ? -34.022 -4.103 5.314 1.00 35.27 241 PRO A CA 1
ATOM 1855 C C . PRO A 1 241 ? -33.180 -5.149 4.607 1.00 30.51 241 PRO A C 1
ATOM 1856 O O . PRO A 1 241 ? -33.716 -6.046 3.958 1.00 30.89 241 PRO A O 1
ATOM 1860 N N . TRP A 1 242 ? -31.846 -5.018 4.722 1.00 29.76 242 TRP A N 1
ATOM 1861 C CA . TRP A 1 242 ? -30.948 -5.939 4.021 1.00 34.62 242 TRP A CA 1
ATOM 1862 C C . TRP A 1 242 ? -31.380 -7.389 4.208 1.00 35.05 242 TRP A C 1
ATOM 1863 O O . TRP A 1 242 ? -31.365 -8.180 3.257 1.00 30.00 242 TRP A O 1
ATOM 1874 N N . SER A 1 243 ? -31.786 -7.752 5.424 1.00 32.81 243 SER A N 1
ATOM 1875 C CA . SER A 1 243 ? -32.104 -9.145 5.694 1.00 38.45 243 SER A CA 1
ATOM 1876 C C . SER A 1 243 ? -33.424 -9.555 5.075 1.00 36.81 243 SER A C 1
ATOM 1877 O O . SER A 1 243 ? -33.771 -10.738 5.121 1.00 37.86 243 SER A O 1
ATOM 1880 N N . GLU A 1 244 ? -34.168 -8.627 4.482 1.00 31.11 244 GLU A N 1
ATOM 1881 C CA . GLU A 1 244 ? -35.412 -9.019 3.846 1.00 32.25 244 GLU A CA 1
ATOM 1882 C C . GLU A 1 244 ? -35.317 -9.013 2.333 1.00 36.17 244 GLU A C 1
ATOM 1883 O O . GLU A 1 244 ? -36.340 -9.179 1.663 1.00 37.59 244 GLU A O 1
ATOM 1889 N N . ILE A 1 245 ? -34.111 -8.867 1.780 1.00 34.20 245 ILE A N 1
ATOM 1890 C CA . ILE A 1 245 ? -33.907 -8.748 0.342 1.00 35.86 245 ILE A CA 1
ATOM 1891 C C . ILE A 1 245 ? -33.308 -10.044 -0.182 1.00 36.67 245 ILE A C 1
ATOM 1892 O O . ILE A 1 245 ? -32.244 -10.470 0.275 1.00 35.22 245 ILE A O 1
ATOM 1897 N N . ARG A 1 246 ? -33.986 -10.661 -1.150 1.00 36.06 246 ARG A N 1
ATOM 1898 C CA . ARG A 1 246 ? -33.436 -11.834 -1.814 1.00 38.74 246 ARG A CA 1
ATOM 1899 C C . ARG A 1 246 ? -32.416 -11.420 -2.867 1.00 37.20 246 ARG A C 1
ATOM 1900 O O . ARG A 1 246 ? -31.265 -11.875 -2.844 1.00 39.83 246 ARG A O 1
ATOM 1908 N N . ASN A 1 247 ? -32.804 -10.534 -3.783 1.00 36.97 247 ASN A N 1
ATOM 1909 C CA . ASN A 1 247 ? -31.799 -9.920 -4.638 1.00 33.32 247 ASN A CA 1
ATOM 1910 C C . ASN A 1 247 ? -32.238 -8.515 -5.013 1.00 35.49 247 ASN A C 1
ATOM 1911 O O . ASN A 1 247 ? -33.406 -8.134 -4.860 1.00 33.21 247 ASN A O 1
ATOM 1916 N N . ILE A 1 248 ? -31.270 -7.727 -5.466 1.00 34.11 248 ILE A N 1
ATOM 1917 C CA . ILE A 1 248 ? -31.548 -6.453 -6.127 1.00 35.38 248 ILE A CA 1
ATOM 1918 C C . ILE A 1 248 ? -30.886 -6.496 -7.497 1.00 36.01 248 ILE A C 1
ATOM 1919 O O . ILE A 1 248 ? -29.822 -7.101 -7.668 1.00 32.92 248 ILE A O 1
ATOM 1924 N N . SER A 1 249 ? -31.513 -5.847 -8.475 1.00 35.43 249 SER A N 1
ATOM 1925 C CA . SER A 1 249 ? -30.994 -5.844 -9.838 1.00 34.78 249 SER A CA 1
ATOM 1926 C C . SER A 1 249 ? -31.449 -4.594 -10.571 1.00 37.78 249 SER A C 1
ATOM 1927 O O . SER A 1 249 ? -32.509 -4.027 -10.282 1.00 37.32 249 SER A O 1
ATOM 1930 N N . PHE A 1 250 ? -30.623 -4.153 -11.507 1.00 34.02 250 PHE A N 1
ATOM 1931 C CA . PHE A 1 250 ? -31.075 -3.178 -12.479 1.00 35.51 250 PHE A CA 1
ATOM 1932 C C . PHE A 1 250 ? -30.575 -3.589 -13.851 1.00 33.95 250 PHE A C 1
ATOM 1933 O O . PHE A 1 250 ? -29.576 -4.290 -13.984 1.00 32.89 250 PHE A O 1
ATOM 1941 N N . ASN A 1 251 ? -31.262 -3.111 -14.877 1.00 33.22 251 ASN A N 1
ATOM 1942 C CA . ASN A 1 251 ? -30.762 -3.210 -16.242 1.00 36.25 251 ASN A CA 1
ATOM 1943 C C . ASN A 1 251 ? -31.215 -1.943 -16.943 1.00 33.45 251 ASN A C 1
ATOM 1944 O O . ASN A 1 251 ? -32.420 -1.754 -17.133 1.00 34.04 251 ASN A O 1
ATOM 1949 N N . ASP A 1 252 ? -30.264 -1.067 -17.292 1.00 35.66 252 ASP A N 1
ATOM 1950 C CA . ASP A 1 252 ? -30.549 0.265 -17.850 1.00 33.70 252 ASP A CA 1
ATOM 1951 C C . ASP A 1 252 ? -31.408 1.034 -16.849 1.00 35.30 252 ASP A C 1
ATOM 1952 O O . ASP A 1 252 ? -30.959 1.243 -15.705 1.00 32.48 252 ASP A O 1
ATOM 1957 N N . LYS A 1 253 ? -32.619 1.466 -17.197 1.00 33.83 253 LYS A N 1
ATOM 1958 C CA . LYS A 1 253 ? -33.435 2.264 -16.282 1.00 34.56 253 LYS A CA 1
ATOM 1959 C C . LYS A 1 253 ? -34.326 1.445 -15.344 1.00 33.51 253 LYS A C 1
ATOM 1960 O O . LYS A 1 253 ? -34.930 2.032 -14.439 1.00 34.50 253 LYS A O 1
ATOM 1966 N N . LYS A 1 254 ? -34.437 0.132 -15.525 1.00 31.08 254 LYS A N 1
ATOM 1967 C CA . LYS A 1 254 ? -35.341 -0.701 -14.736 1.00 34.18 254 LYS A CA 1
ATOM 1968 C C . LYS A 1 254 ? -34.591 -1.348 -13.569 1.00 33.89 254 LYS A C 1
ATOM 1969 O O . LYS A 1 254 ? -33.586 -2.035 -13.771 1.00 32.87 254 LYS A O 1
ATOM 1975 N N . PHE A 1 255 ? -35.092 -1.132 -12.360 1.00 32.83 255 PHE A N 1
ATOM 1976 C CA . PHE A 1 255 ? -34.516 -1.638 -11.122 1.00 33.27 255 PHE A CA 1
ATOM 1977 C C . PHE A 1 255 ? -35.560 -2.507 -10.443 1.00 33.69 255 PHE A C 1
ATOM 1978 O O . PHE A 1 255 ? -36.727 -2.123 -10.371 1.00 34.76 255 PHE A O 1
ATOM 1986 N N . VAL A 1 256 ? -35.154 -3.666 -9.930 1.00 34.16 256 VAL A N 1
ATOM 1987 C CA . VAL A 1 256 ? -36.075 -4.601 -9.291 1.00 35.06 256 VAL A CA 1
ATOM 1988 C C . VAL A 1 256 ? -35.552 -4.990 -7.913 1.00 31.16 256 VAL A C 1
ATOM 1989 O O . VAL A 1 256 ? -34.368 -5.313 -7.761 1.00 31.41 256 VAL A O 1
ATOM 1993 N N . ILE A 1 257 ? -36.436 -4.989 -6.915 1.00 30.51 257 ILE A N 1
ATOM 1994 C CA . ILE A 1 257 ? -36.145 -5.532 -5.584 1.00 30.01 257 ILE A CA 1
ATOM 1995 C C . ILE A 1 257 ? -36.984 -6.797 -5.404 1.00 34.61 257 ILE A C 1
ATOM 1996 O O . ILE A 1 257 ? -38.213 -6.744 -5.497 1.00 33.25 257 ILE A O 1
ATOM 2001 N N . LYS A 1 258 ? -36.332 -7.938 -5.163 1.00 32.20 258 LYS A N 1
ATOM 2002 C CA . LYS A 1 258 ? -37.051 -9.186 -4.890 1.00 33.95 258 LYS A CA 1
ATOM 2003 C C . LYS A 1 258 ? -36.983 -9.503 -3.406 1.00 35.09 258 LYS A C 1
ATOM 2004 O O . LYS A 1 258 ? -35.878 -9.627 -2.856 1.00 32.19 258 LYS A O 1
ATOM 2006 N N . PRO A 1 259 ? -38.114 -9.638 -2.723 1.00 36.71 259 PRO A N 1
ATOM 2007 C CA . PRO A 1 259 ? -38.088 -9.883 -1.275 1.00 35.06 259 PRO A CA 1
ATOM 2008 C C . PRO A 1 259 ? -37.684 -11.313 -0.954 1.00 35.44 259 PRO A C 1
ATOM 2009 O O . PRO A 1 259 ? -37.792 -12.219 -1.780 1.00 34.92 259 PRO A O 1
ATOM 2013 N N . ILE A 1 260 ? -37.205 -11.513 0.279 1.00 38.92 260 ILE A N 1
ATOM 2014 C CA . ILE A 1 260 ? -36.891 -12.871 0.731 1.00 38.64 260 ILE A CA 1
ATOM 2015 C C . ILE A 1 260 ? -38.151 -13.730 0.770 1.00 41.98 260 ILE A C 1
ATOM 2016 O O . ILE A 1 260 ? -38.097 -14.937 0.492 1.00 45.13 260 ILE A O 1
ATOM 2021 N N . ASP A 1 261 ? -39.306 -13.132 1.076 1.00 35.99 261 ASP A N 1
ATOM 2022 C CA . ASP A 1 261 ? -40.553 -13.886 1.144 1.00 40.56 261 ASP A CA 1
ATOM 2023 C C . ASP A 1 261 ? -40.947 -14.346 -0.259 1.00 41.74 261 ASP A C 1
ATOM 2024 O O . ASP A 1 261 ? -41.416 -13.544 -1.069 1.00 43.57 261 ASP A O 1
ATOM 2029 N N . LYS A 1 262 ? -40.801 -15.646 -0.533 1.00 45.29 262 LYS A N 1
ATOM 2030 C CA . LYS A 1 262 ? -41.116 -16.178 -1.858 1.00 47.42 262 LYS A CA 1
ATOM 2031 C C . LYS A 1 262 ? -42.558 -15.903 -2.252 1.00 50.73 262 LYS A C 1
ATOM 2032 O O . LYS A 1 262 ? -42.861 -15.809 -3.445 1.00 56.26 262 LYS A O 1
ATOM 2034 N N . LYS A 1 263 ? -43.458 -15.747 -1.276 1.00 51.86 263 LYS A N 1
ATOM 2035 C CA . LYS A 1 263 ? -44.838 -15.396 -1.592 1.00 54.22 263 LYS A CA 1
ATOM 2036 C C . LYS A 1 263 ? -45.007 -13.926 -1.960 1.00 51.94 263 LYS A C 1
ATOM 2037 O O . LYS A 1 263 ? -45.987 -13.581 -2.634 1.00 49.80 263 LYS A O 1
ATOM 2039 N N . ALA A 1 264 ? -44.024 -13.012 -1.527 1.00 50.85 264 ALA A N 1
ATOM 2040 C CA . ALA A 1 264 ? -44.286 -11.585 -1.699 1.00 53.05 264 ALA A CA 1
ATOM 2041 C C . ALA A 1 264 ? -43.785 -11.096 -3.058 1.00 52.51 264 ALA A C 1
ATOM 2042 O O . ALA A 1 264 ? -42.852 -11.675 -3.632 1.00 50.28 264 ALA A O 1
ATOM 2044 N N . PRO A 1 265 ? -44.399 -10.048 -3.602 1.00 56.66 265 PRO A N 1
ATOM 2045 C CA . PRO A 1 265 ? -44.087 -9.638 -4.973 1.00 61.98 265 PRO A CA 1
ATOM 2046 C C . PRO A 1 265 ? -42.850 -8.755 -5.051 1.00 54.43 265 PRO A C 1
ATOM 2047 O O . PRO A 1 265 ? -42.447 -8.108 -4.085 1.00 78.13 265 PRO A O 1
ATOM 2051 N N . ASP A 1 266 ? -42.266 -8.736 -6.245 1.00 50.90 266 ASP A N 1
ATOM 2052 C CA . ASP A 1 266 ? -41.160 -7.837 -6.536 1.00 44.76 266 ASP A CA 1
ATOM 2053 C C . ASP A 1 266 ? -41.610 -6.388 -6.431 1.00 44.59 266 ASP A C 1
ATOM 2054 O O . ASP A 1 266 ? -42.788 -6.066 -6.614 1.00 47.36 266 ASP A O 1
ATOM 2059 N N . PHE A 1 267 ? -40.663 -5.506 -6.121 1.00 35.81 267 PHE A N 1
ATOM 2060 C CA . PHE A 1 267 ? -40.862 -4.082 -6.315 1.00 34.94 267 PHE A CA 1
ATOM 2061 C C . PHE A 1 267 ? -40.009 -3.624 -7.489 1.00 36.82 267 PHE A C 1
ATOM 2062 O O . PHE A 1 267 ? -38.778 -3.754 -7.470 1.00 34.00 267 PHE A O 1
ATOM 2070 N N . VAL A 1 268 ? -40.677 -3.097 -8.507 1.00 33.74 268 VAL A N 1
ATOM 2071 C CA . VAL A 1 268 ? -40.069 -2.660 -9.745 1.00 33.41 268 VAL A CA 1
ATOM 2072 C C . VAL A 1 268 ? -40.241 -1.160 -9.791 1.00 36.24 268 VAL A C 1
ATOM 2073 O O . VAL A 1 268 ? -41.332 -0.646 -9.501 1.00 38.93 268 VAL A O 1
ATOM 2077 N N . PHE A 1 269 ? -39.174 -0.459 -10.135 1.00 33.14 269 PHE A N 1
ATOM 2078 C CA . PHE A 1 269 ? -39.262 0.974 -10.333 1.00 34.52 269 PHE A CA 1
ATOM 2079 C C . PHE A 1 269 ? -38.330 1.330 -11.471 1.00 32.60 269 PHE A C 1
ATOM 2080 O O . PHE A 1 269 ? -37.560 0.499 -11.947 1.00 33.14 269 PHE A O 1
ATOM 2088 N N . TYR A 1 270 ? -38.428 2.571 -11.921 1.00 34.00 270 TYR A N 1
ATOM 2089 C CA . TYR A 1 270 ? -37.667 3.059 -13.056 1.00 33.81 270 TYR A CA 1
ATOM 2090 C C . TYR A 1 270 ? -36.972 4.349 -12.653 1.00 33.40 270 TYR A C 1
ATOM 2091 O O . TYR A 1 270 ? -37.565 5.200 -11.986 1.00 36.19 270 TYR A O 1
ATOM 2100 N N . ALA A 1 271 ? -35.721 4.462 -13.018 1.00 34.33 271 ALA A N 1
ATOM 2101 C CA . ALA A 1 271 ? -34.894 5.641 -12.899 1.00 36.10 271 ALA A CA 1
ATOM 2102 C C . ALA A 1 271 ? -34.898 6.396 -14.217 1.00 37.92 271 ALA A C 1
ATOM 2103 O O . ALA A 1 271 ? -35.268 5.846 -15.262 1.00 40.61 271 ALA A O 1
ATOM 2105 N N . PRO A 1 272 ? -34.510 7.672 -14.211 1.00 39.71 272 PRO A N 1
ATOM 2106 C CA . PRO A 1 272 ? -34.484 8.415 -15.481 1.00 40.96 272 PRO A CA 1
ATOM 2107 C C . PRO A 1 272 ? -33.338 8.017 -16.394 1.00 42.52 272 PRO A C 1
ATOM 2108 O O . PRO A 1 272 ? -33.495 8.095 -17.616 1.00 42.36 272 PRO A O 1
ATOM 2112 N N . ARG A 1 273 ? -32.194 7.591 -15.855 1.00 33.89 273 ARG A N 1
ATOM 2113 C CA . ARG A 1 273 ? -31.058 7.204 -16.676 1.00 38.27 273 ARG A CA 1
ATOM 2114 C C . ARG A 1 273 ? -30.332 6.054 -16.016 1.00 35.98 273 ARG A C 1
ATOM 2115 O O . ARG A 1 273 ? -30.407 5.865 -14.798 1.00 35.38 273 ARG A O 1
ATOM 2123 N N . LEU A 1 274 ? -29.583 5.326 -16.844 1.00 33.88 274 LEU A N 1
ATOM 2124 C CA . LEU A 1 274 ? -28.767 4.216 -16.376 1.00 35.06 274 LEU A CA 1
ATOM 2125 C C . LEU A 1 274 ? -27.876 4.624 -15.204 1.00 39.14 274 LEU A C 1
ATOM 2126 O O . LEU A 1 274 ? -27.725 3.868 -14.235 1.00 35.39 274 LEU A O 1
ATOM 2131 N N . ARG A 1 275 ? -27.289 5.824 -15.268 1.00 35.59 275 ARG A N 1
ATOM 2132 C CA . ARG A 1 275 ? -26.288 6.225 -14.287 1.00 36.87 275 ARG A CA 1
ATOM 2133 C C . ARG A 1 275 ? -26.892 6.385 -12.900 1.00 33.81 275 ARG A C 1
ATOM 2134 O O . ARG A 1 275 ? -26.194 6.220 -11.896 1.00 33.22 275 ARG A O 1
ATOM 2142 N N . ILE A 1 276 ? -28.171 6.720 -12.827 1.00 31.85 276 ILE A N 1
ATOM 2143 C CA . ILE A 1 276 ? -28.857 6.786 -11.550 1.00 34.63 276 ILE A CA 1
ATOM 2144 C C . ILE A 1 276 ? -28.930 5.406 -10.915 1.00 36.69 276 ILE A C 1
ATOM 2145 O O . ILE A 1 276 ? -28.687 5.241 -9.711 1.00 31.30 276 ILE A O 1
ATOM 2150 N N . ASN A 1 277 ? -29.289 4.391 -11.707 1.00 32.31 277 ASN A N 1
ATOM 2151 C CA . ASN A 1 277 ? -29.383 3.050 -11.142 1.00 34.01 277 ASN A CA 1
ATOM 2152 C C . ASN A 1 277 ? -28.024 2.542 -10.697 1.00 32.43 277 ASN A C 1
ATOM 2153 O O . ASN A 1 277 ? -27.926 1.805 -9.705 1.00 29.27 277 ASN A O 1
ATOM 2158 N N . LYS A 1 278 ? -26.967 2.912 -11.426 1.00 30.71 278 LYS A N 1
ATOM 2159 C CA . LYS A 1 278 ? -25.610 2.564 -10.999 1.00 34.07 278 LYS A CA 1
ATOM 2160 C C . LYS A 1 278 ? -25.259 3.246 -9.688 1.00 33.00 278 LYS A C 1
ATOM 2161 O O . LYS A 1 278 ? -24.693 2.618 -8.787 1.00 33.75 278 LYS A O 1
ATOM 2167 N N . ARG A 1 279 ? -25.635 4.513 -9.541 1.00 32.69 279 ARG A N 1
ATOM 2168 C CA . ARG A 1 279 ? -25.355 5.221 -8.298 1.00 36.87 279 ARG A CA 1
ATOM 2169 C C . ARG A 1 279 ? -26.154 4.646 -7.134 1.00 36.27 279 ARG A C 1
ATOM 2170 O O . ARG A 1 279 ? -25.648 4.586 -6.011 1.00 31.87 279 ARG A O 1
ATOM 2178 N N . ILE A 1 280 ? -27.399 4.223 -7.384 1.00 31.90 280 ILE A N 1
ATOM 2179 C CA . ILE A 1 280 ? -28.192 3.551 -6.357 1.00 30.97 280 ILE A CA 1
ATOM 2180 C C . ILE A 1 280 ? -27.518 2.258 -5.923 1.00 32.27 280 ILE A C 1
ATOM 2181 O O . ILE A 1 280 ? -27.459 1.932 -4.728 1.00 31.00 280 ILE A O 1
ATOM 2186 N N . LEU A 1 281 ? -27.045 1.466 -6.877 1.00 30.30 281 LEU A N 1
ATOM 2187 C CA . LEU A 1 281 ? -26.531 0.161 -6.466 1.00 35.40 281 LEU A CA 1
ATOM 2188 C C . LEU A 1 281 ? -25.197 0.286 -5.762 1.00 33.81 281 LEU A C 1
ATOM 2189 O O . LEU A 1 281 ? -24.886 -0.538 -4.899 1.00 33.28 281 LEU A O 1
ATOM 2194 N N . GLN A 1 282 ? -24.388 1.286 -6.122 1.00 31.54 282 GLN A N 1
ATOM 2195 C CA . GLN A 1 282 ? -23.103 1.421 -5.451 1.00 37.17 282 GLN A CA 1
ATOM 2196 C C . GLN A 1 282 ? -23.293 1.815 -3.996 1.00 35.94 282 GLN A C 1
ATOM 2197 O O . GLN A 1 282 ? -22.588 1.304 -3.111 1.00 29.80 282 GLN A O 1
ATOM 2203 N N . LEU A 1 283 ? -24.250 2.711 -3.727 1.00 31.74 283 LEU A N 1
ATOM 2204 C CA . LEU A 1 283 ? -24.605 3.018 -2.348 1.00 29.65 283 LEU A CA 1
ATOM 2205 C C . LEU A 1 283 ? -25.188 1.798 -1.659 1.00 31.31 283 LEU A C 1
ATOM 2206 O O . LEU A 1 283 ? -24.950 1.578 -0.468 1.00 28.02 283 LEU A O 1
ATOM 2211 N N . CYS A 1 284 ? -25.960 0.996 -2.395 1.00 27.17 284 CYS A N 1
ATOM 2212 C CA . CYS A 1 284 ? -26.463 -0.251 -1.842 1.00 27.26 284 CYS A CA 1
ATOM 2213 C C . CYS A 1 284 ? -25.319 -1.137 -1.413 1.00 31.33 284 CYS A C 1
ATOM 2214 O O . CYS A 1 284 ? -25.279 -1.604 -0.270 1.00 31.20 284 CYS A O 1
ATOM 2217 N N . MET A 1 285 ? -24.365 -1.371 -2.319 1.00 30.16 285 MET A N 1
ATOM 2218 C CA . MET A 1 285 ? -23.230 -2.223 -1.993 1.00 33.43 285 MET A CA 1
ATOM 2219 C C . MET A 1 285 ? -22.417 -1.626 -0.860 1.00 29.77 285 MET A C 1
ATOM 2220 O O . MET A 1 285 ? -22.039 -2.329 0.077 1.00 31.92 285 MET A O 1
ATOM 2225 N N . GLY A 1 286 ? -22.117 -0.328 -0.939 1.00 28.15 286 GLY A N 1
ATOM 2226 C CA . GLY A 1 286 ? -21.326 0.293 0.104 1.00 29.72 286 GLY A CA 1
ATOM 2227 C C . GLY A 1 286 ? -21.987 0.194 1.464 1.00 31.63 286 GLY A C 1
ATOM 2228 O O . GLY A 1 286 ? -21.316 -0.052 2.471 1.00 29.49 286 GLY A O 1
ATOM 2229 N N . ASN A 1 287 ? -23.314 0.394 1.520 1.00 25.62 287 ASN A N 1
ATOM 2230 C CA . ASN A 1 287 ? -23.963 0.384 2.825 1.00 29.89 287 ASN A CA 1
ATOM 2231 C C . ASN A 1 287 ? -24.096 -1.030 3.343 1.00 30.40 287 ASN A C 1
ATOM 2232 O O . ASN A 1 287 ? -23.923 -1.267 4.545 1.00 32.55 287 ASN A O 1
ATOM 2237 N N . HIS A 1 288 ? -24.390 -1.977 2.451 1.00 28.95 288 HIS A N 1
ATOM 2238 C CA . HIS A 1 288 ? -24.530 -3.366 2.879 1.00 33.33 288 HIS A CA 1
ATOM 2239 C C . HIS A 1 288 ? -23.220 -3.892 3.445 1.00 34.04 288 HIS A C 1
ATOM 2240 O O . HIS A 1 288 ? -23.210 -4.565 4.481 1.00 32.03 288 HIS A O 1
ATOM 2247 N N . GLU A 1 289 ? -22.099 -3.569 2.787 1.00 30.03 289 GLU A N 1
ATOM 2248 C CA . GLU A 1 289 ? -20.803 -4.051 3.250 1.00 34.62 289 GLU A CA 1
ATOM 2249 C C . GLU A 1 289 ? -20.442 -3.474 4.616 1.00 33.71 289 GLU A C 1
ATOM 2250 O O . GLU A 1 289 ? -19.910 -4.191 5.472 1.00 32.60 289 GLU A O 1
ATOM 2252 N N . LEU A 1 290 ? -20.692 -2.180 4.838 1.00 30.75 290 LEU A N 1
ATOM 2253 C CA . LEU A 1 290 ? -20.424 -1.623 6.164 1.00 32.62 290 LEU A CA 1
ATOM 2254 C C . LEU A 1 290 ? -21.333 -2.247 7.212 1.00 33.30 290 LEU A C 1
ATOM 2255 O O . LEU A 1 290 ? -20.917 -2.471 8.351 1.00 33.49 290 LEU A O 1
ATOM 2260 N N . TYR A 1 291 ? -22.585 -2.509 6.842 1.00 28.34 291 TYR A N 1
ATOM 2261 C CA . TYR A 1 291 ? -23.524 -3.176 7.732 1.00 32.73 291 TYR A CA 1
ATOM 2262 C C . TYR A 1 291 ? -23.038 -4.573 8.103 1.00 33.54 291 TYR A C 1
ATOM 2263 O O . TYR A 1 291 ? -23.097 -4.967 9.271 1.00 35.52 291 TYR A O 1
ATOM 2272 N N . MET A 1 292 ? -22.533 -5.330 7.133 1.00 31.70 292 MET A N 1
ATOM 2273 C CA . MET A 1 292 ? -21.988 -6.649 7.451 1.00 36.28 292 MET A CA 1
ATOM 2274 C C . MET A 1 292 ? -20.710 -6.542 8.278 1.00 37.53 292 MET A C 1
ATOM 2275 O O . MET A 1 292 ? -20.492 -7.356 9.179 1.00 39.68 292 MET A O 1
ATOM 2280 N N . ARG A 1 293 ? -19.865 -5.544 8.003 1.00 34.73 293 ARG A N 1
ATOM 2281 C CA . ARG A 1 293 ? -18.620 -5.408 8.749 1.00 36.72 293 ARG A CA 1
ATOM 2282 C C . ARG A 1 293 ? -18.876 -5.156 10.232 1.00 40.20 293 ARG A C 1
ATOM 2283 O O . ARG A 1 293 ? -18.143 -5.679 11.073 1.00 38.69 293 ARG A O 1
ATOM 2285 N N . ARG A 1 294 ? -19.914 -4.383 10.577 1.00 36.47 294 ARG A N 1
ATOM 2286 C CA . ARG A 1 294 ? -20.299 -4.226 11.977 1.00 38.86 294 ARG A CA 1
ATOM 2287 C C . ARG A 1 294 ? -20.738 -5.534 12.630 1.00 38.51 294 ARG A C 1
ATOM 2288 O O . ARG A 1 294 ? -20.741 -5.619 13.862 1.00 46.21 294 ARG A O 1
ATOM 2296 N N . ARG A 1 295 ? -21.115 -6.545 11.856 1.00 37.33 295 ARG A N 1
ATOM 2297 C CA . ARG A 1 295 ? -21.608 -7.804 12.425 1.00 42.07 295 ARG A CA 1
ATOM 2298 C C . ARG A 1 295 ? -20.690 -9.019 12.203 1.00 42.78 295 ARG A C 1
ATOM 2299 O O . ARG A 1 295 ? -19.458 -8.908 12.268 1.00 47.55 295 ARG A O 1
ATOM 2307 N N . ASP B 2 1 ? 4.424 11.658 -9.651 1.00 69.62 1260 ASP B N 1
ATOM 2308 C CA . ASP B 2 1 ? 4.295 12.362 -10.926 1.00 71.35 1260 ASP B CA 1
ATOM 2309 C C . ASP B 2 1 ? 2.859 12.844 -11.152 1.00 72.27 1260 ASP B C 1
ATOM 2310 O O . ASP B 2 1 ? 2.650 13.987 -11.543 1.00 74.26 1260 ASP B O 1
ATOM 2312 N N . SER B 2 2 ? 1.879 11.965 -10.908 1.00 74.22 1261 SER B N 1
ATOM 2313 C CA . SER B 2 2 ? 0.455 12.292 -10.994 1.00 66.04 1261 SER B CA 1
ATOM 2314 C C . SER B 2 2 ? -0.135 12.726 -9.656 1.00 58.22 1261 SER B C 1
ATOM 2315 O O . SER B 2 2 ? -1.348 12.973 -9.570 1.00 50.98 1261 SER B O 1
ATOM 2317 N N . GLU B 2 3 ? 0.687 12.792 -8.619 1.00 57.33 1262 GLU B N 1
ATOM 2318 C CA . GLU B 2 3 ? 0.222 13.183 -7.302 1.00 56.11 1262 GLU B CA 1
ATOM 2319 C C . GLU B 2 3 ? -0.243 14.642 -7.319 1.00 56.97 1262 GLU B C 1
ATOM 2320 O O . GLU B 2 3 ? 0.444 15.502 -7.894 1.00 55.31 1262 GLU B O 1
ATOM 2326 N N . PRO B 2 4 ? -1.403 14.957 -6.735 1.00 51.86 1263 PRO B N 1
ATOM 2327 C CA . PRO B 2 4 ? -1.882 16.342 -6.760 1.00 49.27 1263 PRO B CA 1
ATOM 2328 C C . PRO B 2 4 ? -0.903 17.278 -6.070 1.00 48.12 1263 PRO B C 1
ATOM 2329 O O . PRO B 2 4 ? -0.112 16.877 -5.213 1.00 47.93 1263 PRO B O 1
ATOM 2333 N N . VAL B 2 5 ? -0.962 18.538 -6.488 1.00 48.21 1264 VAL B N 1
ATOM 2334 C CA . VAL B 2 5 ? -0.096 19.585 -5.890 1.00 48.16 1264 VAL B CA 1
ATOM 2335 C C . VAL B 2 5 ? -1.012 20.629 -5.265 1.00 41.75 1264 VAL B C 1
ATOM 2336 O O . VAL B 2 5 ? -1.819 21.202 -5.977 1.00 44.27 1264 VAL B O 1
ATOM 2340 N N . LEU B 2 6 ? -0.894 20.791 -3.959 1.00 46.27 1265 LEU B N 1
ATOM 2341 C CA . LEU B 2 6 ? -1.722 21.753 -3.202 1.00 43.41 1265 LEU B CA 1
ATOM 2342 C C . LEU B 2 6 ? -1.217 23.151 -3.503 1.00 41.22 1265 LEU B C 1
ATOM 2343 O O . LEU B 2 6 ? -0.030 23.384 -3.333 1.00 40.72 1265 LEU B O 1
ATOM 2348 N N . LYS B 2 7 ? -2.119 24.011 -3.936 1.00 38.22 1266 LYS B N 1
ATOM 2349 C CA . LYS B 2 7 ? -1.752 25.395 -4.278 1.00 40.37 1266 LYS B CA 1
ATOM 2350 C C . LYS B 2 7 ? -2.425 26.350 -3.298 1.00 38.86 1266 LYS B C 1
ATOM 2351 O O . LYS B 2 7 ? -1.948 27.465 -3.164 1.00 35.64 1266 LYS B O 1
ATOM 2357 N N . GLY B 2 8 ? -3.496 25.9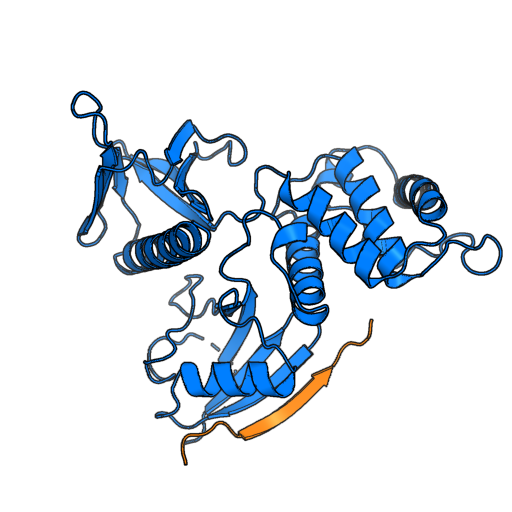08 -2.649 1.00 38.39 1267 GLY B N 1
ATOM 2358 C CA . GLY B 2 8 ? -4.247 26.827 -1.784 1.00 36.43 1267 GLY B CA 1
ATOM 2359 C C . GLY B 2 8 ? -4.981 26.148 -0.655 1.00 39.93 1267 GLY B C 1
ATOM 2360 O O . GLY B 2 8 ? -5.474 25.045 -0.866 1.00 40.41 1267 GLY B O 1
ATOM 2361 N N . VAL B 2 9 ? -5.045 26.799 0.498 1.00 33.33 1268 VAL B N 1
ATOM 2362 C CA . VAL B 2 9 ? -5.829 26.253 1.632 1.00 37.06 1268 VAL B CA 1
ATOM 2363 C C . VAL B 2 9 ? -6.528 27.353 2.416 1.00 36.81 1268 VAL B C 1
ATOM 2364 O O . VAL B 2 9 ? -5.925 28.399 2.595 1.00 37.86 1268 VAL B O 1
ATOM 2368 N N . LYS B 2 10 ? -7.794 27.147 2.748 1.00 32.10 1269 LYS B N 1
ATOM 2369 C CA . LYS B 2 10 ? -8.474 28.012 3.697 1.00 34.33 1269 LYS B CA 1
ATOM 2370 C C . LYS B 2 10 ? -9.020 27.139 4.814 1.00 33.66 1269 LYS B C 1
ATOM 2371 O O . LYS B 2 10 ? -9.673 26.126 4.549 1.00 30.35 1269 LYS B O 1
ATOM 2377 N N . LEU B 2 11 ? -8.738 27.516 6.055 1.00 26.91 1270 LEU B N 1
ATOM 2378 C C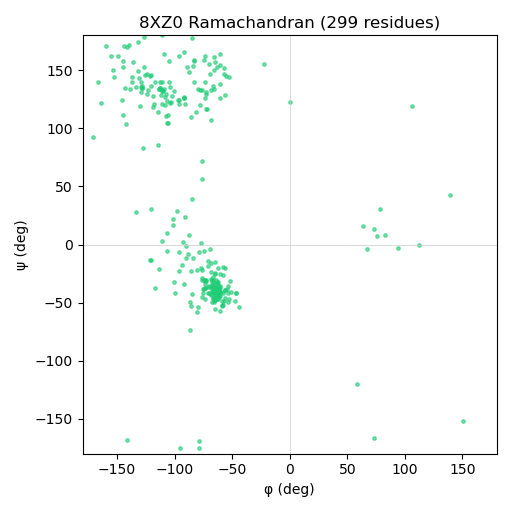A . LEU B 2 11 ? -9.185 26.766 7.224 1.00 30.53 1270 LEU B CA 1
ATOM 2379 C C . LEU B 2 11 ? -10.100 27.668 8.030 1.00 33.25 1270 LEU B C 1
ATOM 2380 O O . LEU B 2 11 ? -9.683 28.751 8.442 1.00 34.32 1270 LEU B O 1
ATOM 2385 N N . HIS B 2 12 ? -11.343 27.247 8.236 1.00 34.18 1271 HIS B N 1
ATOM 2386 C CA . HIS B 2 12 ? -12.262 27.988 9.099 1.00 37.75 1271 HIS B CA 1
ATOM 2387 C C . HIS B 2 12 ? -12.148 27.432 10.515 1.00 40.85 1271 HIS B C 1
ATOM 2388 O O . HIS B 2 12 ? -12.267 26.221 10.716 1.00 37.68 1271 HIS B O 1
ATOM 2395 N N . TYR B 2 13 ? -11.882 28.307 11.487 1.00 39.37 1272 TYR B N 1
ATOM 2396 C CA . TYR B 2 13 ? -11.795 27.890 12.882 1.00 44.15 1272 TYR B CA 1
ATOM 2397 C C . TYR B 2 13 ? -13.164 27.900 13.530 1.00 46.40 1272 TYR B C 1
ATOM 2398 O O . TYR B 2 13 ? -13.549 26.936 14.193 1.00 51.46 1272 TYR B O 1
ATOM 2407 N N . THR B 2 14 ? -13.883 28.997 13.365 1.00 49.02 1273 THR B N 1
ATOM 2408 C CA . THR B 2 14 ? -15.294 29.060 13.675 1.00 57.71 1273 THR B CA 1
ATOM 2409 C C . THR B 2 14 ? -15.999 29.289 12.357 1.00 63.97 1273 THR B C 1
ATOM 2410 O O . THR B 2 14 ? -17.150 28.880 12.191 1.00 80.97 1273 THR B O 1
#

B-factor: mean 46.34, std 11.82, range [25.62, 86.26]

Solvent-accessible surface area: 15770 Å² total; per-residue (Å²): 191,95,53,100,1,73,0,15,8,53,30,3,40,0,84,4,17,4,70,59,66,0,37,0,96,35,0,10,34,50,0,11,148,59,34,46,9,143,0,46,119,9,13,7,0,45,17,74,12,13,87,64,44,88,3,57,16,59,58,134,102,88,11,63,55,60,86,114,72,41,102,13,109,3,36,2,41,21,36,5,59,44,1,46,143,40,19,124,37,88,39,0,18,47,5,0,9,36,29,2,52,44,8,3,44,71,41,123,21,110,5,48,39,126,31,2,3,45,1,4,0,25,17,3,0,17,106,58,15,70,60,37,78,97,80,23,54,116,44,39,1,38,127,44,83,20,15,5,88,156,11,54,92,81,81,99,68,88,120,85,90,10,15,85,83,0,38,67,85,0,40,123,9,67,72,45,99,57,48,85,0,18,36,56,4,0,87,36,0,45,120,21,97,18,22,9,31,32,46,29,123,5,93,35,154,189,41,63,78,16,51,0,0,0,19,11,90,2,0,23,2,1,68,45,146,60,57,48,77,58,134,60,39,16,53,22,86,93,24,143,78,46,52,58,120,74,98,93,0,27,0,15,21,69,84,106,99,37,112,81,31,20,0,88,5,80,105,79,79,16,0,97,50,0,36,113,8,2,116,19,5,66,54,37,43,102,81,74,158,128,13,88,10,81,72,147,25,71,114,104,75,199,148

GO terms:
  GO:0005884 actin filament (C, IDA)
  GO:0030863 cortical cytoskeleton (C, TAS)
  GO:0005515 protein binding (F, IPI)
  GO:0005829 cytosol (C, TAS)
  GO:0042802 identical protein binding (F, IPI)
  GO:0045177 apical part of cell (C, IDA)
  GO:0005902 microvillus (C, IDA)
  GO:0005925 focal adhesion (C, IDA)
  GO:0030175 filopodium (C, IDA)
  GO:0022614 membrane to membrane docking (P, IEP)
  GO:0007159 leukocyte cell-cell adhesion (P, IEP)
  GO:0045296 cadherin binding (F, HDA)
  GO:0050839 cell adhesion molecule binding (F, IPI)
  GO:0005886 plasma membrane (C, IDA)
  GO:0051015 actin filament binding (F, IDA)
  GO:0042995 cell projection (C, IDA)
  GO:0044853 plasma membrane raft (C, IDA)
  GO:0048471 perinuclear region of cytoplasm (C, IDA)
  GO:0071944 cell periphery (C, IDA)
  GO:0001726 ruffle (C, IDA)

Radius of gyration: 21.18 Å; Cα contacts (8 Å, |Δi|>4): 533; chains: 2; bounding box: 52×57×51 Å

InterPro domains:
  IPR000299 FERM domain [PS50057] (5-295)
  IPR000798 Ezrin/radixin/moesin-like [PR00661] (17-36)
  IPR000798 Ezrin/radixin/moesin-like [PR00661] (69-88)
  IPR000798 Ezrin/radixin/moesin-like [PR00661] (113-134)
  IPR000798 Ezrin/radixin/moesin-like [PR00661] (159-176)
  IPR000798 Ezrin/radixin/moesin-like [PR00661] (209-229)
  IPR000798 Ezrin/radixin/moesin-like [PR00661] (284-303)
  IPR000798 Ezrin/radixin/moesin-like [PR00661] (541-562)
  IPR000798 Ezrin/radixin/moesin-like [PR00661] (563-584)
  IPR008954 Moesin tail domain superfamily [G3DSA:6.10.360.10] (511-585)
  IPR008954 Moesin tail domain superfamily [SSF48678] (498-586)
  IPR011174 Ezrin/radixin/moesin [PIRSF002305] (2-586)
  IPR011174 Ezrin/radixin/moesin [PTHR23281] (2-585)
  IPR011259 Ezrin/radixin/moesin, C-terminal [PF00769] (511-586)
  IPR011993 PH-like domain superfamily [G3DSA:2.30.29.30] (201-296)
  IPR014352 FERM/acyl-CoA-binding protein superfamily [G3DSA:1.20.80.10] (83-199)
  IPR018979 FERM, N-terminal [PF09379] (9-68)
  IPR018980 FERM, C-terminal PH-like domain [PF09380] (210-298)
  IPR018980 FERM, C-terminal PH-like domain [SM01196] (210-299)
  IPR019747 FERM conserved site [PS00660] (58-88)

Nearest PDB structures (foldseek):
  4rma-assembly1_A  TM=9.644E-01  e=1.087E-51  Homo sapiens
  8cir-assembly1_A  TM=9.797E-01  e=1.988E-48  Homo sapiens
  8cis-assembly1_A  TM=9.807E-01  e=6.507E-48  Homo sapiens
  4yl8-assembly1_A  TM=9.598E-01  e=1.082E-47  Mus musculus
  8cit-assembly3_C  TM=9.667E-01  e=1.518E-47  Homo sapiens

Organism: Homo sapiens (NCBI:txid9606)

Foldseek 3Di:
DWQWAWEDALPDIDIDTDDQQQFLQNVLVVVCVVVVHDPSLQKFKWACQACRRIATGDRGHGPNPGQNVGYIYIAGPADDPQLVVPDDDLVSLVRCLSVLQCCQQQCNFPDAQVLLLLLLLLVCCLVPNADDCVPQPPPSCPVPRRGHPVNVVVDDDDPVRSVVSSSVNNNVCHPPYNSRSSVVSVNSSSPGQQPQWDWAWKAFPVRATWIWIQHLFAIFIGHPVCSRDGPDDDGVVQFPDWDDDWFKIWTDTPPPPDDITIIGHPTSVRVVRVVVSVVSSVVVSVVVD/DPDDDDDDDDDDPD

Sequence (303 aa):
KPINVRVTTMDAELEFAIQPNTTGKQLFDQVVKTIGLREVWYFGLHYVDNKGFPTWLKLDKKVSAQEVPLQFKFRAKFYPEDVAEELIQDITQKLFFLQVKEGILSDEIYCPPETAVLLGSYAVQAKFGDYNKEVHKSGYLSSERLIPQRVMDQHKLTRDQWEDRIQVWHAEHRGMLKDNAMLEYLKIAQDLEMYGINYFEIKNKKGTDLWLGVDALGLNIYEKDDKLTPKIGFPWSEIRNISFNDKKFVIKPIDKKAPDFVFYAPRLRINKRILQLCMGNHELYMRRRDSEPVLKGVKLHYT